Protein AF-A0A6A8Q8J3-F1 (afdb_monomer)

Mean predicted aligned error: 10.15 Å

Structure (mmCIF, N/CA/C/O backbone):
data_AF-A0A6A8Q8J3-F1
#
_entry.id   AF-A0A6A8Q8J3-F1
#
loop_
_atom_site.group_PDB
_atom_site.id
_atom_site.type_symbol
_atom_site.label_atom_id
_atom_site.label_alt_id
_atom_site.label_comp_id
_atom_site.label_asym_id
_atom_site.label_entity_id
_atom_site.label_seq_id
_atom_site.pdbx_PDB_ins_code
_atom_site.Cartn_x
_atom_site.Cartn_y
_atom_site.Cartn_z
_atom_site.occupancy
_atom_site.B_iso_or_equiv
_atom_site.auth_seq_id
_atom_site.auth_comp_id
_atom_site.auth_asym_id
_atom_site.auth_atom_id
_atom_site.pdbx_PDB_model_num
ATOM 1 N N . MET A 1 1 ? 21.017 -41.466 13.820 1.00 43.94 1 MET A N 1
ATOM 2 C CA . MET A 1 1 ? 19.944 -40.448 13.760 1.00 43.94 1 MET A CA 1
ATOM 3 C C . MET A 1 1 ? 20.131 -39.521 12.551 1.00 43.94 1 MET A C 1
ATOM 5 O O . MET A 1 1 ? 20.889 -38.569 12.666 1.00 43.94 1 MET A O 1
ATOM 9 N N . PRO A 1 2 ? 19.474 -39.762 11.398 1.00 36.78 2 PRO A N 1
ATOM 10 C CA . PRO A 1 2 ? 19.548 -38.863 10.238 1.00 36.78 2 PRO A CA 1
ATOM 11 C C . PRO A 1 2 ? 18.176 -38.323 9.769 1.00 36.78 2 PRO A C 1
ATOM 13 O O . PRO A 1 2 ? 18.003 -38.027 8.589 1.00 36.78 2 PRO A O 1
ATOM 16 N N . ASN A 1 3 ? 17.183 -38.194 10.663 1.00 42.84 3 ASN A N 1
ATOM 17 C CA . ASN A 1 3 ? 15.790 -37.894 10.275 1.00 42.84 3 ASN A CA 1
ATOM 18 C C . ASN A 1 3 ? 15.251 -36.498 10.655 1.00 42.84 3 ASN A C 1
ATOM 20 O O . ASN A 1 3 ? 14.128 -36.171 10.284 1.00 42.84 3 ASN A O 1
ATOM 24 N N . GLN A 1 4 ? 16.037 -35.634 11.312 1.00 35.66 4 GLN A N 1
ATOM 25 C CA . GLN A 1 4 ? 15.612 -34.249 11.606 1.00 35.66 4 GLN A CA 1
ATOM 26 C C . GLN A 1 4 ? 15.987 -33.246 10.498 1.00 35.66 4 GLN A C 1
ATOM 28 O O . GLN A 1 4 ? 15.228 -32.319 10.222 1.00 35.66 4 GLN A O 1
ATOM 33 N N . ALA A 1 5 ? 17.082 -33.473 9.761 1.00 33.00 5 ALA A N 1
ATOM 34 C CA . ALA A 1 5 ? 17.493 -32.589 8.661 1.00 33.00 5 ALA A CA 1
ATOM 35 C C . ALA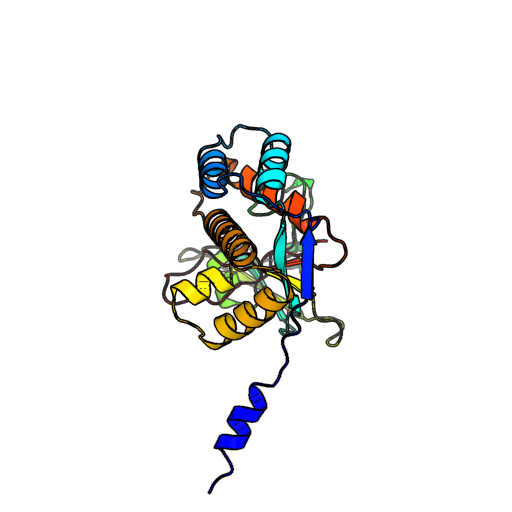 A 1 5 ? 16.548 -32.663 7.440 1.00 33.00 5 ALA A C 1
ATOM 37 O O . ALA A 1 5 ? 16.294 -31.653 6.781 1.00 33.00 5 ALA A O 1
ATOM 38 N N . LYS A 1 6 ? 15.946 -33.833 7.173 1.00 32.00 6 LYS A N 1
ATOM 39 C CA . LYS A 1 6 ? 14.951 -33.998 6.095 1.00 32.00 6 LYS A CA 1
ATOM 40 C C . LYS A 1 6 ? 13.585 -33.386 6.438 1.00 32.00 6 LYS A C 1
ATOM 42 O O . LYS A 1 6 ? 12.893 -32.930 5.531 1.00 32.00 6 LYS A O 1
ATOM 47 N N . GLN A 1 7 ? 13.222 -33.288 7.721 1.00 31.03 7 GLN A N 1
ATOM 48 C CA . GLN A 1 7 ? 11.982 -32.623 8.147 1.00 31.03 7 GLN A CA 1
ATOM 49 C C . GLN A 1 7 ? 12.070 -31.087 8.081 1.00 31.03 7 GLN A C 1
ATOM 51 O O . GLN A 1 7 ? 11.076 -30.446 7.742 1.00 31.03 7 GLN A O 1
ATOM 56 N N . CYS A 1 8 ? 13.252 -30.488 8.282 1.00 29.05 8 CYS A N 1
ATOM 57 C CA . CYS A 1 8 ? 13.447 -29.046 8.063 1.00 29.05 8 CYS A CA 1
ATOM 58 C C . CYS A 1 8 ? 13.413 -28.654 6.573 1.00 29.05 8 CYS A C 1
ATOM 60 O O . CYS A 1 8 ? 12.826 -27.632 6.220 1.00 29.05 8 CYS A O 1
ATOM 62 N N . ALA A 1 9 ? 13.956 -29.486 5.677 1.00 29.06 9 ALA A N 1
ATOM 63 C CA . ALA A 1 9 ? 13.938 -29.220 4.234 1.00 29.06 9 ALA A CA 1
ATOM 64 C C . ALA A 1 9 ? 12.548 -29.417 3.587 1.00 29.06 9 ALA A C 1
ATOM 66 O O . ALA A 1 9 ? 12.226 -28.770 2.591 1.00 29.06 9 ALA A O 1
ATOM 67 N N . ALA A 1 10 ? 11.691 -30.265 4.165 1.00 26.48 10 ALA A N 1
ATOM 68 C CA . ALA A 1 10 ? 10.332 -30.498 3.671 1.00 26.48 10 ALA A CA 1
ATOM 69 C C . ALA A 1 10 ? 9.359 -29.336 3.964 1.00 26.48 10 ALA A C 1
ATOM 71 O O . ALA A 1 10 ? 8.327 -29.218 3.305 1.00 26.48 10 ALA A O 1
ATOM 72 N N . ARG A 1 11 ? 9.692 -28.436 4.902 1.00 28.23 11 ARG A N 1
ATOM 73 C CA . ARG A 1 11 ? 8.841 -27.289 5.271 1.00 28.23 11 ARG A CA 1
ATOM 74 C C . ARG A 1 11 ? 9.034 -26.058 4.373 1.00 28.23 11 ARG A C 1
ATOM 76 O O . ARG A 1 11 ? 8.190 -25.169 4.384 1.00 28.23 11 ARG A O 1
ATOM 83 N N . LEU A 1 12 ? 10.089 -26.043 3.554 1.00 27.20 12 LEU A N 1
ATOM 84 C CA . LEU A 1 12 ? 10.397 -24.993 2.571 1.00 27.20 12 LEU A CA 1
ATOM 85 C C . LEU A 1 12 ? 9.775 -25.238 1.182 1.00 27.20 12 LEU A C 1
ATOM 87 O O . LEU A 1 12 ? 9.960 -24.430 0.278 1.00 27.20 12 LEU A O 1
ATOM 91 N N . ARG A 1 13 ? 9.001 -26.319 1.003 1.00 28.39 13 ARG A N 1
ATOM 92 C CA . ARG A 1 13 ? 8.265 -26.628 -0.240 1.00 28.39 13 ARG A CA 1
ATOM 93 C C . ARG A 1 13 ? 6.792 -26.205 -0.197 1.00 28.39 13 ARG A C 1
ATOM 95 O O . ARG A 1 13 ? 5.940 -26.874 -0.773 1.00 28.39 13 ARG A O 1
ATOM 102 N N . ARG A 1 14 ? 6.463 -25.106 0.485 1.00 32.38 14 ARG A N 1
ATOM 103 C CA . ARG A 1 14 ? 5.209 -24.393 0.205 1.00 32.38 14 ARG A CA 1
ATOM 104 C C . ARG A 1 14 ? 5.521 -23.349 -0.851 1.00 32.38 14 ARG A C 1
ATOM 106 O O . ARG A 1 14 ? 6.067 -22.291 -0.577 1.00 32.38 14 ARG A O 1
ATOM 113 N N . THR A 1 15 ? 5.300 -23.762 -2.090 1.00 35.56 15 THR A N 1
ATOM 114 C CA . THR A 1 15 ? 5.408 -22.963 -3.305 1.00 35.56 15 THR A CA 1
ATOM 115 C C . THR A 1 15 ? 4.554 -21.706 -3.180 1.00 35.56 15 THR A C 1
ATOM 117 O O . THR A 1 15 ? 3.347 -21.742 -3.417 1.00 35.56 15 THR A O 1
ATOM 120 N N . THR A 1 16 ? 5.191 -20.581 -2.855 1.00 39.22 16 THR A N 1
ATOM 121 C CA . THR A 1 16 ? 4.642 -19.254 -3.131 1.00 39.22 16 THR A CA 1
ATOM 122 C C . THR A 1 16 ? 4.545 -19.115 -4.648 1.00 39.22 16 THR A C 1
ATOM 124 O O . THR A 1 16 ? 5.531 -18.807 -5.319 1.00 39.22 16 THR A O 1
ATOM 127 N N . PHE A 1 17 ? 3.369 -19.398 -5.208 1.00 40.59 17 PHE A N 1
ATOM 128 C CA . PHE A 1 17 ? 3.086 -19.123 -6.613 1.00 40.59 17 PHE A CA 1
ATOM 129 C C . PHE A 1 17 ? 3.074 -17.606 -6.803 1.00 40.59 17 PHE A C 1
ATOM 131 O O . PHE A 1 17 ? 2.122 -16.930 -6.401 1.00 40.59 17 PHE A O 1
ATOM 138 N N . HIS A 1 18 ? 4.162 -17.080 -7.361 1.00 46.78 18 HIS A N 1
ATOM 139 C CA . HIS A 1 18 ? 4.229 -15.700 -7.805 1.00 46.78 18 HIS A CA 1
ATOM 140 C C . HIS A 1 18 ? 3.642 -15.630 -9.212 1.00 46.78 18 HIS A C 1
ATOM 142 O O . HIS A 1 18 ? 4.115 -16.320 -10.113 1.00 46.78 18 HIS A O 1
ATOM 148 N N . PHE A 1 19 ? 2.597 -14.826 -9.390 1.00 50.72 19 PHE A N 1
ATOM 149 C CA . PHE A 1 19 ? 2.079 -14.478 -10.714 1.00 50.72 19 PHE A CA 1
ATOM 150 C C . PHE A 1 19 ? 2.640 -13.104 -11.108 1.00 50.72 19 PHE A C 1
ATOM 152 O O . PHE A 1 19 ? 3.055 -12.326 -10.242 1.00 50.72 19 PHE A O 1
ATOM 159 N N . ILE A 1 20 ? 2.688 -12.791 -12.399 1.00 53.72 20 ILE A N 1
ATOM 160 C CA . ILE A 1 20 ? 3.244 -11.525 -12.892 1.00 53.72 20 ILE A CA 1
ATOM 161 C C . ILE A 1 20 ? 2.197 -10.819 -13.734 1.00 53.72 20 ILE A C 1
ATOM 163 O O . ILE A 1 20 ? 1.640 -11.406 -14.657 1.00 53.72 20 ILE A O 1
ATOM 167 N N . LEU A 1 21 ? 1.993 -9.538 -13.441 1.00 54.69 21 LEU A N 1
ATOM 168 C CA . LEU A 1 21 ? 1.241 -8.615 -14.283 1.00 54.69 21 LEU A CA 1
ATOM 169 C C . LEU A 1 21 ? 2.239 -7.781 -15.089 1.00 54.69 21 LEU A C 1
ATOM 171 O O . LEU A 1 21 ? 3.124 -7.147 -14.507 1.00 54.69 21 LEU A O 1
ATOM 175 N N . THR A 1 22 ? 2.103 -7.787 -16.418 1.00 52.59 22 THR A N 1
ATOM 176 C CA . THR A 1 22 ? 2.927 -6.961 -17.316 1.00 52.59 22 THR A CA 1
ATOM 177 C C . THR A 1 22 ? 2.089 -5.837 -17.915 1.00 52.59 22 THR A C 1
ATOM 179 O O . THR A 1 22 ? 1.006 -6.069 -18.445 1.00 52.59 22 THR A O 1
ATOM 182 N N . MET A 1 23 ? 2.585 -4.602 -17.828 1.00 55.38 23 MET A N 1
ATOM 183 C CA . MET A 1 23 ? 1.991 -3.445 -18.502 1.00 55.38 23 MET A CA 1
ATOM 184 C C . MET A 1 23 ? 2.680 -3.279 -19.866 1.00 55.38 23 MET A C 1
ATOM 186 O O . MET A 1 23 ? 3.781 -2.740 -19.920 1.00 55.38 23 MET A O 1
ATOM 190 N N . ASN A 1 24 ? 2.048 -3.773 -20.942 1.00 46.22 24 ASN A N 1
ATOM 191 C CA . ASN A 1 24 ? 2.427 -3.626 -22.362 1.00 46.22 24 ASN A CA 1
ATOM 192 C C . ASN A 1 24 ? 3.934 -3.769 -22.682 1.00 46.22 24 ASN A C 1
ATOM 194 O O . ASN A 1 24 ? 4.697 -2.804 -22.611 1.00 46.22 24 ASN A O 1
ATOM 198 N N . LYS A 1 25 ? 4.355 -4.959 -23.138 1.00 44.59 25 LYS A N 1
ATOM 199 C CA . LYS A 1 25 ? 5.703 -5.184 -23.690 1.00 44.59 25 LYS A CA 1
ATOM 200 C C . LYS A 1 25 ? 5.857 -4.442 -25.027 1.00 44.59 25 LYS A C 1
ATOM 202 O O . LYS A 1 25 ? 5.260 -4.838 -26.020 1.00 44.59 25 LYS A O 1
ATOM 207 N N . ILE A 1 26 ? 6.670 -3.387 -25.060 1.00 47.28 26 ILE A N 1
ATOM 208 C CA . ILE A 1 26 ? 7.192 -2.790 -26.300 1.00 47.28 26 ILE A CA 1
ATOM 209 C C . ILE A 1 26 ? 8.713 -2.729 -26.159 1.00 47.28 26 ILE A C 1
ATOM 211 O O . ILE A 1 26 ? 9.213 -2.146 -25.197 1.00 47.28 26 ILE A O 1
ATOM 215 N N . HIS A 1 27 ? 9.416 -3.358 -27.104 1.00 44.69 27 HIS A N 1
ATOM 216 C CA . HIS A 1 27 ? 10.876 -3.396 -27.201 1.00 44.69 27 HIS A CA 1
ATOM 217 C C . HIS A 1 27 ? 11.497 -1.991 -27.193 1.00 44.69 27 HIS A C 1
ATOM 219 O O . HIS A 1 27 ? 10.971 -1.073 -27.821 1.00 44.69 27 HIS A O 1
ATOM 225 N N . SER A 1 28 ? 12.653 -1.878 -26.529 1.00 47.97 28 SER A N 1
ATOM 226 C CA . SER A 1 28 ? 13.516 -0.693 -26.452 1.00 47.97 28 SER A CA 1
ATOM 227 C C . SER A 1 28 ? 12.868 0.537 -25.799 1.00 47.97 28 SER A C 1
ATOM 229 O O . SER A 1 28 ? 12.302 1.414 -26.452 1.00 47.97 28 SER A O 1
ATOM 231 N N . TYR A 1 29 ? 12.985 0.631 -24.472 1.00 56.44 29 TYR A N 1
ATOM 232 C CA . TYR A 1 29 ? 12.801 1.888 -23.745 1.00 56.44 29 TYR A CA 1
ATOM 233 C C . TYR A 1 29 ? 14.170 2.352 -23.237 1.00 56.44 29 TYR A C 1
ATOM 235 O O . TYR A 1 29 ? 14.609 1.966 -22.156 1.00 56.44 29 TYR A O 1
ATOM 243 N N . SER A 1 30 ? 14.875 3.118 -24.074 1.00 50.72 30 SER A N 1
ATOM 244 C CA . SER A 1 30 ? 16.228 3.627 -23.812 1.00 50.72 30 SER A CA 1
ATOM 245 C C . SER A 1 30 ? 16.259 5.076 -23.319 1.00 50.72 30 SER A C 1
ATOM 247 O O . SER A 1 30 ? 17.340 5.659 -23.246 1.00 50.72 30 SER A O 1
ATOM 249 N N . GLU A 1 31 ? 15.114 5.696 -23.006 1.00 59.97 31 GLU A N 1
ATOM 250 C CA . GLU A 1 31 ? 15.166 6.963 -22.272 1.00 59.97 31 GLU A CA 1
ATOM 251 C C . GLU A 1 31 ? 15.890 6.729 -20.944 1.00 59.97 31 GLU A C 1
ATOM 253 O O . GLU A 1 31 ? 15.775 5.658 -20.340 1.00 59.97 31 GLU A O 1
ATOM 258 N N . ASN A 1 32 ? 16.659 7.720 -20.493 1.00 82.69 32 ASN A N 1
ATOM 259 C CA . ASN A 1 32 ? 17.396 7.631 -19.244 1.00 82.69 32 ASN A CA 1
ATOM 260 C C . ASN A 1 32 ? 16.392 7.531 -18.080 1.00 82.69 32 ASN A C 1
ATOM 262 O O . ASN A 1 32 ? 15.955 8.527 -17.513 1.00 82.69 32 ASN A O 1
ATOM 266 N N . LEU A 1 33 ? 15.988 6.307 -17.728 1.00 89.44 33 LEU A N 1
ATOM 267 C CA . LEU A 1 33 ? 14.987 6.013 -16.701 1.00 89.44 33 LEU A CA 1
ATOM 268 C C . LEU A 1 33 ? 15.315 6.707 -15.373 1.00 89.44 33 LEU A C 1
ATOM 270 O O . LEU A 1 33 ? 14.413 7.113 -14.643 1.00 89.44 33 LEU A O 1
ATOM 274 N N . LYS A 1 34 ? 16.605 6.895 -15.075 1.00 90.44 34 LYS A N 1
ATOM 275 C CA . LYS A 1 34 ? 17.053 7.651 -13.902 1.00 90.44 34 LYS A CA 1
ATOM 276 C C . LYS A 1 34 ? 16.662 9.125 -13.984 1.00 90.44 34 LYS A C 1
ATOM 278 O O . LYS A 1 34 ? 16.209 9.665 -12.981 1.00 90.44 34 LYS A O 1
ATOM 283 N N . GLU A 1 35 ? 16.778 9.756 -15.151 1.00 90.88 35 GLU A N 1
ATOM 284 C CA . GLU A 1 35 ? 16.308 11.129 -15.376 1.00 90.88 35 GLU A CA 1
ATOM 285 C C . GLU A 1 35 ? 14.785 11.218 -15.258 1.00 90.88 35 GLU A C 1
ATOM 287 O O . GLU A 1 35 ? 14.284 12.148 -14.631 1.00 90.88 35 GLU A O 1
ATOM 292 N N . LEU A 1 36 ? 14.034 10.238 -15.778 1.00 92.31 36 LEU A N 1
ATOM 293 C CA . LEU A 1 36 ? 12.575 10.191 -15.608 1.00 92.31 36 LEU A CA 1
ATOM 294 C C . LEU A 1 36 ? 12.174 10.062 -14.133 1.00 92.31 36 LEU A C 1
ATOM 296 O O . LEU A 1 36 ? 11.291 10.789 -13.671 1.00 92.31 36 LEU A O 1
ATOM 300 N N . ILE A 1 37 ? 12.843 9.176 -13.387 1.00 93.94 37 ILE A N 1
ATOM 301 C CA . ILE A 1 37 ? 12.659 9.027 -11.938 1.00 93.94 37 ILE A CA 1
ATOM 302 C C . ILE A 1 37 ? 12.972 10.351 -11.240 1.00 93.94 37 ILE A C 1
ATOM 304 O O . ILE A 1 37 ? 12.131 10.859 -10.504 1.00 93.94 37 ILE A O 1
ATOM 308 N N . GLN A 1 38 ? 14.132 10.952 -11.509 1.00 93.25 38 GLN A N 1
ATOM 309 C CA . GLN A 1 38 ? 14.551 12.207 -10.885 1.00 93.25 38 GLN A CA 1
ATOM 310 C C . GLN A 1 38 ? 13.582 13.353 -11.203 1.00 93.25 38 GLN A C 1
ATOM 312 O O . GLN A 1 38 ? 13.173 14.096 -10.309 1.00 93.25 38 GLN A O 1
ATOM 317 N N . LYS A 1 39 ? 13.144 13.468 -12.460 1.00 92.75 39 LYS A N 1
ATOM 318 C CA . LYS A 1 39 ? 12.138 14.441 -12.893 1.00 92.75 39 LYS A CA 1
ATOM 319 C C . LYS A 1 39 ? 10.827 14.245 -12.138 1.00 92.75 39 LYS A C 1
ATOM 321 O O . LYS A 1 39 ? 10.252 15.220 -11.654 1.00 92.75 39 LYS A O 1
ATOM 326 N N . PHE A 1 40 ? 10.359 13.005 -11.988 1.00 93.31 40 PHE A N 1
ATOM 327 C CA . PHE A 1 40 ? 9.141 12.715 -11.234 1.00 93.31 40 PHE A CA 1
ATOM 328 C C . PHE A 1 40 ? 9.298 12.990 -9.730 1.00 93.31 40 PHE A C 1
ATOM 330 O O . PHE A 1 40 ? 8.398 13.550 -9.097 1.00 93.31 40 PHE A O 1
ATOM 337 N N . GLU A 1 41 ? 10.439 12.646 -9.134 1.00 91.25 41 GLU A N 1
ATOM 338 C CA . GLU A 1 41 ? 10.741 12.934 -7.728 1.00 91.25 41 GLU A CA 1
ATOM 339 C C . GLU A 1 41 ? 10.711 14.442 -7.447 1.00 91.25 41 GLU A C 1
ATOM 341 O O . GLU A 1 41 ? 10.075 14.862 -6.477 1.00 91.25 41 GLU A O 1
ATOM 346 N N . ASN A 1 42 ? 11.265 15.243 -8.358 1.00 91.31 42 ASN A N 1
ATOM 347 C CA . ASN A 1 42 ? 11.303 16.706 -8.274 1.00 91.31 42 ASN A CA 1
ATOM 348 C C . ASN A 1 42 ? 9.997 17.391 -8.699 1.00 91.31 42 ASN A C 1
ATOM 350 O O . ASN A 1 42 ? 9.810 18.582 -8.459 1.00 91.31 42 ASN A O 1
ATOM 354 N N . THR A 1 43 ? 9.075 16.658 -9.323 1.00 90.50 43 THR A N 1
ATOM 355 C CA . THR A 1 43 ? 7.779 17.200 -9.735 1.00 90.50 43 THR A CA 1
ATOM 356 C C . THR A 1 43 ? 6.977 17.640 -8.510 1.00 90.50 43 THR A C 1
ATOM 358 O O . THR A 1 43 ? 6.830 16.867 -7.554 1.00 90.50 43 THR A O 1
ATOM 361 N N . SER A 1 44 ? 6.434 18.862 -8.544 1.00 86.62 44 SER A N 1
ATOM 362 C CA . SER A 1 44 ? 5.608 19.385 -7.454 1.00 86.62 44 SER A CA 1
ATOM 363 C C . SER A 1 44 ? 4.391 18.493 -7.207 1.00 86.62 44 SER A C 1
ATOM 365 O O . SER A 1 44 ? 3.730 18.025 -8.136 1.00 86.62 44 SER A O 1
ATOM 367 N N . VAL A 1 45 ? 4.074 18.281 -5.930 1.00 82.88 45 VAL A N 1
ATOM 368 C CA . VAL A 1 45 ? 2.843 17.599 -5.514 1.00 82.88 45 VAL A CA 1
ATOM 369 C C . VAL A 1 45 ? 1.598 18.449 -5.771 1.00 82.88 45 VAL A C 1
ATOM 371 O O . VAL A 1 45 ? 0.492 17.930 -5.672 1.00 82.88 45 VAL A O 1
ATOM 374 N N . ASP A 1 46 ? 1.755 19.731 -6.107 1.00 84.44 46 ASP A N 1
ATOM 375 C CA . ASP A 1 46 ? 0.650 20.630 -6.455 1.00 84.44 46 ASP A CA 1
ATOM 376 C C . ASP A 1 46 ? 0.083 20.388 -7.848 1.00 84.44 46 ASP A C 1
ATOM 378 O O . ASP A 1 46 ? -1.032 20.820 -8.139 1.00 84.44 46 ASP A O 1
ATOM 382 N N . LEU A 1 47 ? 0.788 19.613 -8.676 1.00 82.44 47 LEU A N 1
ATOM 383 C CA . LEU A 1 47 ? 0.193 19.082 -9.891 1.00 82.44 47 LEU A CA 1
ATOM 384 C C . LEU A 1 47 ? -1.002 18.183 -9.548 1.00 82.44 47 LEU A C 1
ATOM 386 O O . LEU A 1 47 ? -0.961 17.377 -8.612 1.00 82.44 47 LEU A O 1
ATOM 390 N N . GLY A 1 48 ? -2.069 18.302 -10.338 1.00 85.94 48 GLY A N 1
ATOM 391 C CA . GLY A 1 48 ? -3.230 17.425 -10.230 1.00 85.94 48 GLY A CA 1
ATOM 392 C C . GLY A 1 48 ? -2.845 15.950 -10.385 1.00 85.94 48 GLY A C 1
ATOM 393 O O . GLY A 1 48 ? -1.920 15.604 -11.125 1.00 85.94 48 GLY A O 1
ATOM 394 N N . THR A 1 49 ? -3.573 15.061 -9.702 1.00 88.75 49 THR A N 1
ATOM 395 C CA . THR A 1 49 ? -3.320 13.608 -9.722 1.00 88.75 49 THR A CA 1
ATOM 396 C C . THR A 1 49 ? -3.282 13.037 -11.142 1.00 88.75 49 THR A C 1
ATOM 398 O O . THR A 1 49 ? -2.493 12.136 -11.409 1.00 88.75 49 THR A O 1
ATOM 401 N N . ASP A 1 50 ? -4.077 13.572 -12.069 1.00 90.06 50 ASP A N 1
ATOM 402 C CA . ASP A 1 50 ? -4.118 13.092 -13.454 1.00 90.06 50 ASP A CA 1
ATOM 403 C C . ASP A 1 50 ? -2.822 13.387 -14.226 1.00 90.06 50 ASP A C 1
ATOM 405 O O . ASP A 1 50 ? -2.291 12.490 -14.880 1.00 90.06 50 ASP A O 1
ATOM 409 N N . VAL A 1 51 ? -2.219 14.563 -14.025 1.00 91.62 51 VAL A N 1
ATOM 410 C CA . VAL A 1 51 ? -0.904 14.907 -14.599 1.00 91.62 51 VAL A CA 1
ATOM 411 C C . VAL A 1 51 ? 0.195 14.003 -14.029 1.00 91.62 51 VAL A C 1
ATOM 413 O O . VAL A 1 51 ? 1.061 13.507 -14.752 1.00 91.62 51 VAL A O 1
ATOM 416 N N . LEU A 1 52 ? 0.147 13.723 -12.721 1.00 93.50 52 LEU A N 1
ATOM 417 C CA . LEU A 1 52 ? 1.081 12.788 -12.087 1.00 93.50 52 LEU A CA 1
ATOM 418 C C . LEU A 1 52 ? 0.939 11.369 -12.658 1.00 93.50 52 LEU A C 1
ATOM 420 O O . LEU A 1 52 ? 1.950 10.692 -12.848 1.00 93.50 52 LEU A O 1
ATOM 424 N N . LYS A 1 53 ? -0.288 10.926 -12.968 1.00 93.38 53 LYS A N 1
ATOM 425 C CA . LYS A 1 53 ? -0.528 9.619 -13.594 1.00 93.38 53 LYS A CA 1
ATOM 426 C C . LYS A 1 53 ? 0.072 9.527 -14.988 1.00 93.38 53 LYS A C 1
ATOM 428 O O . LYS A 1 53 ? 0.656 8.502 -15.317 1.00 93.38 53 LYS A O 1
ATOM 433 N N . GLU A 1 54 ? -0.052 10.564 -15.809 1.00 91.75 54 GLU A N 1
ATOM 434 C CA . GLU A 1 54 ? 0.545 10.572 -17.150 1.00 91.75 54 GLU A CA 1
ATOM 435 C C . GLU A 1 54 ? 2.067 10.418 -17.095 1.00 91.75 54 GLU A C 1
ATOM 437 O O . GLU A 1 54 ? 2.632 9.588 -17.810 1.00 91.75 54 GLU A O 1
ATOM 442 N N . ASN A 1 55 ? 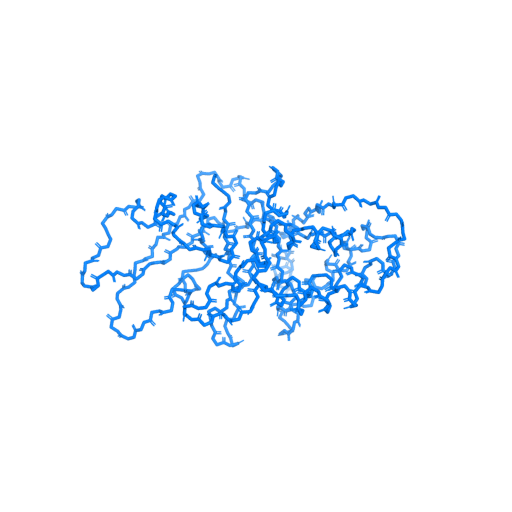2.724 11.143 -16.187 1.00 91.62 55 ASN A N 1
ATOM 443 C CA . ASN A 1 55 ? 4.165 11.011 -15.973 1.00 91.62 55 ASN A CA 1
ATOM 444 C C . ASN A 1 55 ? 4.541 9.619 -15.443 1.00 91.62 55 ASN A C 1
ATOM 446 O O . ASN A 1 55 ? 5.499 9.015 -15.927 1.00 91.62 55 ASN A O 1
ATOM 450 N N . LEU A 1 56 ? 3.766 9.074 -14.498 1.00 93.19 56 LEU A N 1
ATOM 451 C CA . LEU A 1 56 ? 3.989 7.722 -13.984 1.00 93.19 56 LEU A CA 1
ATOM 452 C C . LEU A 1 56 ? 3.793 6.650 -15.052 1.00 93.19 56 LEU A C 1
ATOM 454 O O . LEU A 1 56 ? 4.575 5.713 -15.085 1.00 93.19 56 LEU A O 1
ATOM 458 N N . ARG A 1 57 ? 2.812 6.766 -15.952 1.00 92.25 57 ARG A N 1
ATOM 459 C CA . ARG A 1 57 ? 2.619 5.780 -17.031 1.00 92.25 57 ARG A CA 1
ATOM 460 C C . ARG A 1 57 ? 3.835 5.681 -17.949 1.00 92.25 57 ARG A C 1
ATOM 462 O O . ARG A 1 57 ? 4.172 4.582 -18.372 1.00 92.25 57 ARG A O 1
ATOM 469 N N . LYS A 1 58 ? 4.507 6.805 -18.218 1.00 90.69 58 LYS A N 1
ATOM 470 C CA . LYS A 1 58 ? 5.764 6.824 -18.984 1.00 90.69 58 LYS A CA 1
ATOM 471 C C . LYS A 1 58 ? 6.892 6.124 -18.221 1.00 90.69 58 LYS A C 1
ATOM 473 O O . LYS A 1 58 ? 7.607 5.320 -18.804 1.00 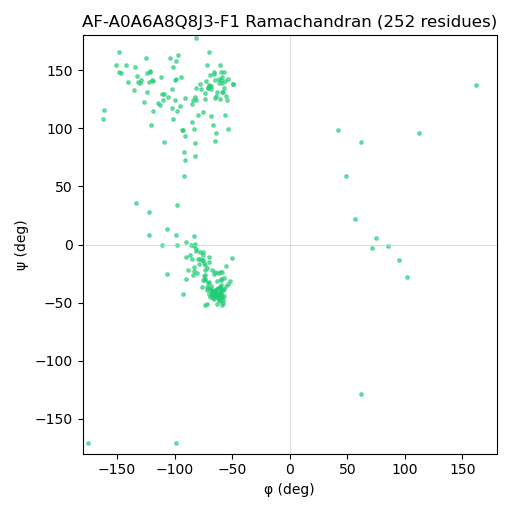90.69 58 LYS A O 1
ATOM 478 N N . LEU A 1 59 ? 7.014 6.391 -16.919 1.00 91.56 59 LEU A N 1
ATOM 479 C CA . LEU A 1 59 ? 8.022 5.777 -16.044 1.00 91.56 59 LEU A CA 1
ATOM 480 C C . LEU A 1 59 ? 7.797 4.268 -15.861 1.00 91.56 59 LEU A C 1
ATOM 482 O O . LEU A 1 59 ? 8.749 3.500 -15.856 1.00 91.56 59 LEU A O 1
ATOM 486 N N . LEU A 1 60 ? 6.540 3.846 -15.719 1.00 91.25 60 LEU A N 1
ATOM 487 C CA . LEU A 1 60 ? 6.136 2.457 -15.484 1.00 91.25 60 LEU A CA 1
ATOM 488 C C . LEU A 1 60 ? 6.035 1.632 -16.777 1.00 91.25 60 LEU A C 1
ATOM 490 O O . LEU A 1 60 ? 5.560 0.497 -16.742 1.00 91.25 60 LEU A O 1
ATOM 494 N N . LYS A 1 61 ? 6.447 2.169 -17.930 1.00 87.69 61 LYS A N 1
ATOM 495 C CA . LYS A 1 61 ? 6.425 1.413 -19.183 1.00 87.69 61 LYS A CA 1
ATOM 496 C C . LYS A 1 61 ? 7.393 0.230 -19.095 1.00 87.69 61 LYS A C 1
ATOM 498 O O . LYS A 1 61 ? 8.555 0.401 -18.745 1.00 87.69 61 LYS A O 1
ATOM 503 N N . GLY A 1 62 ? 6.898 -0.973 -19.394 1.00 82.31 62 GLY A N 1
ATOM 504 C CA . GLY A 1 62 ? 7.668 -2.212 -19.244 1.00 82.31 62 GLY A CA 1
ATOM 505 C C . GLY A 1 62 ? 7.835 -2.682 -17.794 1.00 82.31 62 GLY A C 1
ATOM 506 O O . GLY A 1 62 ? 8.526 -3.671 -17.558 1.00 82.31 62 GLY A O 1
ATOM 507 N N . TYR A 1 63 ? 7.195 -2.019 -16.823 1.00 87.75 63 TYR A N 1
ATOM 508 C CA . TYR A 1 63 ? 7.197 -2.467 -15.435 1.00 87.75 63 TYR A CA 1
ATOM 509 C C . TYR A 1 63 ? 6.463 -3.809 -15.301 1.00 87.75 63 TYR A C 1
ATOM 511 O O . TYR A 1 63 ? 5.296 -3.942 -15.685 1.00 87.75 63 TYR A O 1
ATOM 519 N N . ALA A 1 64 ? 7.149 -4.788 -14.715 1.00 85.56 64 ALA A N 1
ATOM 520 C CA . ALA A 1 64 ? 6.582 -6.052 -14.279 1.00 85.56 64 ALA A CA 1
ATOM 521 C C . ALA A 1 64 ? 6.553 -6.092 -12.750 1.00 85.56 64 ALA A C 1
ATOM 523 O O . ALA A 1 64 ? 7.580 -5.946 -12.072 1.00 85.56 64 ALA A O 1
ATOM 524 N N . CYS A 1 65 ? 5.358 -6.315 -12.211 1.00 83.62 65 CYS A N 1
ATOM 525 C CA . CYS A 1 65 ? 5.151 -6.406 -10.777 1.00 83.62 65 CYS A CA 1
ATOM 526 C C . CYS A 1 65 ? 5.101 -7.865 -10.319 1.00 83.62 65 CYS A C 1
ATOM 528 O O . CYS A 1 65 ? 4.521 -8.718 -10.997 1.00 83.62 65 CYS A O 1
ATOM 530 N N . LEU A 1 66 ? 5.667 -8.136 -9.141 1.00 83.00 66 LEU A N 1
ATOM 531 C CA . LEU A 1 66 ? 5.455 -9.405 -8.464 1.00 83.00 66 LEU A CA 1
ATOM 532 C C . LEU A 1 66 ? 4.095 -9.398 -7.790 1.00 83.00 66 LEU A C 1
ATOM 534 O O . LEU A 1 66 ? 3.686 -8.434 -7.146 1.00 83.00 66 LEU A O 1
ATOM 538 N N . THR A 1 67 ? 3.408 -10.519 -7.894 1.00 86.06 67 THR A N 1
ATOM 539 C CA . THR A 1 67 ? 2.194 -10.763 -7.131 1.00 86.06 67 THR A CA 1
ATOM 540 C C . THR A 1 67 ? 2.349 -12.061 -6.359 1.00 86.06 67 THR A C 1
ATOM 542 O O . THR A 1 67 ? 3.188 -12.897 -6.695 1.00 86.06 67 THR A O 1
ATOM 545 N N . ARG A 1 68 ? 1.546 -12.248 -5.318 1.00 85.25 68 ARG A N 1
ATOM 546 C CA . ARG A 1 68 ? 1.585 -13.454 -4.491 1.00 85.25 68 ARG A CA 1
ATOM 547 C C . ARG A 1 68 ? 0.231 -13.754 -3.886 1.00 85.25 68 ARG A C 1
ATOM 549 O O . ARG A 1 68 ? -0.568 -12.854 -3.636 1.00 85.25 68 ARG A O 1
ATOM 556 N N . LYS A 1 69 ? 0.007 -15.026 -3.574 1.00 88.94 69 LYS A N 1
ATOM 557 C CA . LYS A 1 69 ? -1.099 -15.428 -2.707 1.00 88.94 69 LYS A CA 1
ATOM 558 C C . LYS A 1 69 ? -0.703 -15.246 -1.244 1.00 88.94 69 LYS A C 1
ATOM 560 O O . LYS A 1 69 ? 0.399 -15.614 -0.834 1.00 88.94 69 LYS A O 1
ATOM 565 N N . MET A 1 70 ? -1.599 -14.664 -0.459 1.00 85.81 70 MET A N 1
ATOM 566 C CA . MET A 1 70 ? -1.411 -14.481 0.975 1.00 85.81 70 MET A CA 1
ATOM 567 C C . MET A 1 70 ? -1.711 -15.787 1.702 1.00 85.81 70 MET A C 1
ATOM 569 O O . MET A 1 70 ? -2.858 -16.213 1.768 1.00 85.81 70 MET A O 1
ATOM 573 N N . GLU A 1 71 ? -0.688 -16.418 2.275 1.00 83.62 71 GLU A N 1
ATOM 574 C CA . GLU A 1 71 ? -0.846 -17.697 2.985 1.00 83.62 71 GLU A CA 1
ATOM 575 C C . GLU A 1 71 ? -1.474 -17.554 4.382 1.00 83.62 71 GLU A C 1
ATOM 577 O O . GLU A 1 71 ? -1.888 -18.544 4.987 1.00 83.62 71 GLU A O 1
ATOM 582 N N . SER A 1 72 ? -1.560 -16.331 4.912 1.00 84.62 72 SER A N 1
ATOM 583 C CA . SER A 1 72 ? -2.211 -16.087 6.197 1.00 84.62 72 SER A CA 1
ATOM 584 C C . SER A 1 72 ? -3.727 -16.193 6.062 1.00 84.62 72 SER A C 1
ATOM 586 O O . SER A 1 72 ? -4.351 -15.463 5.295 1.00 84.62 72 SER A O 1
ATOM 588 N N . SER A 1 73 ? -4.344 -17.040 6.886 1.00 87.56 73 SER A N 1
ATOM 589 C CA . SER A 1 73 ? -5.805 -17.088 7.018 1.00 87.56 73 SER A CA 1
ATOM 590 C C . SER A 1 73 ? -6.379 -15.920 7.823 1.00 87.56 73 SER A C 1
ATOM 592 O O . SER A 1 73 ? -7.602 -15.822 7.939 1.00 87.56 73 SER A O 1
ATOM 594 N N . TYR A 1 74 ? -5.519 -15.079 8.408 1.00 91.88 74 TYR A N 1
ATOM 595 C CA . TYR A 1 74 ? -5.911 -13.957 9.250 1.00 91.88 74 TYR A CA 1
ATOM 596 C C . TYR A 1 74 ? -5.354 -12.625 8.750 1.00 91.88 74 TYR A C 1
ATOM 598 O O . T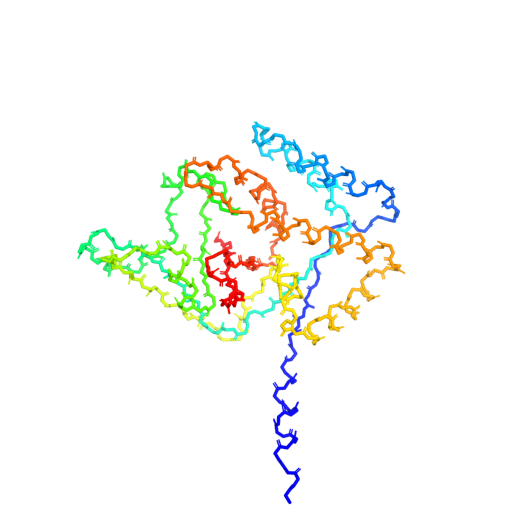YR A 1 74 ? -4.236 -12.554 8.240 1.00 91.88 74 TYR A O 1
ATOM 606 N N . ALA A 1 75 ? -6.129 -11.567 8.972 1.00 93.62 75 ALA A N 1
ATOM 607 C CA . ALA A 1 75 ? -5.706 -10.184 8.799 1.00 93.62 75 ALA A CA 1
ATOM 608 C C . ALA A 1 75 ? -6.156 -9.352 10.004 1.00 93.62 75 ALA A C 1
ATOM 610 O O . ALA A 1 75 ? -7.145 -9.678 10.664 1.00 93.62 75 ALA A O 1
ATOM 611 N N . PHE A 1 76 ? -5.428 -8.282 10.296 1.00 95.00 76 PHE A N 1
ATOM 612 C CA . PHE A 1 76 ? -5.612 -7.483 11.500 1.00 95.00 76 PHE A CA 1
ATOM 613 C C . PHE A 1 76 ? -5.726 -6.008 11.164 1.00 95.00 76 PHE A C 1
ATOM 615 O O . PHE A 1 76 ? -4.998 -5.499 10.321 1.00 95.00 76 PHE A O 1
ATOM 622 N N . ARG A 1 77 ? -6.589 -5.283 11.864 1.00 95.50 77 ARG A N 1
ATOM 623 C CA . ARG A 1 77 ? -6.643 -3.823 11.782 1.00 95.50 77 ARG A CA 1
ATOM 624 C C . ARG A 1 77 ? -6.766 -3.241 13.169 1.00 95.50 77 ARG A C 1
ATOM 626 O O . ARG A 1 77 ? -7.616 -3.680 13.931 1.00 95.50 77 ARG A O 1
ATOM 633 N N . ALA A 1 78 ? -5.963 -2.234 13.474 1.00 94.69 78 ALA A N 1
ATOM 634 C CA . ALA A 1 78 ? -6.080 -1.504 14.723 1.00 94.69 78 ALA A CA 1
ATOM 635 C C . ALA A 1 78 ? -6.798 -0.167 14.514 1.00 94.69 78 ALA A C 1
ATOM 637 O O . ALA A 1 78 ? -6.743 0.432 13.434 1.00 94.69 78 ALA A O 1
ATOM 638 N N . ARG A 1 79 ? -7.452 0.320 15.568 1.00 94.81 79 ARG A N 1
ATOM 639 C CA . ARG A 1 79 ? -7.916 1.705 15.695 1.00 94.81 79 ARG A CA 1
ATOM 640 C C . ARG A 1 79 ? -7.708 2.183 17.130 1.00 94.81 79 ARG A C 1
ATOM 642 O O . ARG A 1 79 ? -7.973 1.441 18.073 1.00 94.81 79 ARG A O 1
ATOM 649 N N . ILE A 1 80 ? -7.280 3.435 17.281 1.00 94.75 80 ILE A N 1
ATOM 650 C CA . ILE A 1 80 ? -7.248 4.115 18.582 1.00 94.75 80 ILE A CA 1
ATOM 651 C C . ILE A 1 80 ? -8.686 4.480 18.973 1.00 94.75 80 ILE A C 1
ATOM 653 O O . ILE A 1 80 ? -9.433 5.035 18.160 1.00 94.75 80 ILE A O 1
ATOM 657 N N . ASN A 1 81 ? -9.075 4.137 20.200 1.00 94.06 81 ASN A N 1
ATOM 658 C CA . ASN A 1 81 ? -10.369 4.480 20.782 1.00 94.06 81 ASN A CA 1
ATOM 659 C C . ASN A 1 81 ? -10.443 5.979 21.113 1.00 94.06 81 ASN A C 1
ATOM 661 O O . ASN A 1 81 ? -9.432 6.642 21.334 1.00 94.06 81 ASN A O 1
ATOM 665 N N . SER A 1 82 ? -11.650 6.543 21.155 1.00 89.50 82 SER A N 1
ATOM 666 C CA . SER A 1 82 ? -11.838 7.943 21.559 1.00 89.50 82 SER A CA 1
ATOM 667 C C . SER A 1 82 ? -11.865 8.053 23.085 1.00 89.50 82 SER A C 1
ATOM 669 O O . SER A 1 82 ? -12.928 7.975 23.705 1.00 89.50 82 SER A O 1
ATOM 671 N N . GLY A 1 83 ? -10.682 8.199 23.689 1.00 85.25 83 GLY A N 1
ATOM 672 C CA . GLY A 1 83 ? -10.510 8.148 25.143 1.00 85.25 83 GLY A CA 1
ATOM 673 C C . GLY A 1 83 ? -10.931 6.782 25.689 1.00 85.25 83 GLY A C 1
ATOM 674 O O . GLY A 1 83 ? -10.543 5.750 25.144 1.00 85.25 83 GLY A O 1
ATOM 675 N N . ASN A 1 84 ? -11.794 6.775 26.707 1.00 80.31 84 ASN A N 1
ATOM 676 C CA . ASN A 1 84 ? -12.288 5.543 27.339 1.00 80.31 84 ASN A CA 1
ATOM 677 C C . ASN A 1 84 ? -13.462 4.880 26.588 1.00 80.31 84 ASN A C 1
ATOM 679 O O . ASN A 1 84 ? -13.992 3.866 27.041 1.00 80.31 84 ASN A O 1
ATOM 683 N N . LYS A 1 85 ? -13.919 5.444 25.459 1.00 89.81 85 LYS A N 1
ATOM 684 C CA . LYS A 1 85 ? -15.030 4.872 24.683 1.00 89.81 85 LYS A CA 1
ATOM 685 C C . LYS A 1 85 ? -14.515 3.806 23.723 1.00 89.81 85 LYS A C 1
ATOM 687 O O . LYS A 1 85 ? -13.942 4.134 22.685 1.00 89.81 85 LYS A O 1
ATOM 692 N N . LEU A 1 86 ? -14.762 2.544 24.067 1.00 91.44 86 LEU A N 1
ATOM 693 C CA . LEU A 1 86 ? -14.419 1.397 23.229 1.00 91.44 86 LEU A CA 1
ATOM 694 C C . LEU A 1 86 ? -15.347 1.284 22.012 1.00 91.44 86 LEU A C 1
ATOM 696 O O . LEU A 1 86 ? -16.558 1.488 22.133 1.00 91.44 86 LEU A O 1
ATOM 700 N N . PHE A 1 87 ? -14.789 0.916 20.856 1.00 93.38 87 PHE A N 1
ATOM 701 C CA . PHE A 1 87 ? -15.580 0.461 19.707 1.00 93.38 87 PHE A CA 1
ATOM 702 C C . PHE A 1 87 ? -16.422 -0.760 20.093 1.00 93.38 87 PHE A C 1
ATOM 704 O O . PHE A 1 87 ? -15.895 -1.707 20.679 1.00 93.38 87 PHE A O 1
ATOM 711 N N . LYS A 1 88 ? -17.719 -0.739 19.766 1.00 90.38 88 LYS A N 1
ATOM 712 C CA . LYS A 1 88 ? -18.667 -1.794 20.160 1.00 90.38 88 LYS A CA 1
ATOM 713 C C . LYS A 1 88 ? -19.062 -2.696 18.999 1.00 90.38 88 LYS A C 1
ATOM 715 O O . LYS A 1 88 ? -19.416 -3.847 19.229 1.00 90.38 88 LYS A O 1
ATOM 720 N N . GLU A 1 89 ? -18.985 -2.199 17.766 1.00 93.25 89 GLU A N 1
ATOM 721 C CA . GLU A 1 89 ? -19.421 -2.939 16.589 1.00 93.25 89 GLU A CA 1
ATOM 722 C C . GLU A 1 89 ? -18.288 -3.132 15.578 1.00 93.25 89 GLU A C 1
ATOM 724 O O . GLU A 1 89 ? -17.414 -2.283 15.398 1.00 93.25 89 GLU A O 1
ATOM 729 N N . VAL A 1 90 ? -18.323 -4.249 14.843 1.00 92.19 90 VAL A N 1
ATOM 730 C CA . VAL A 1 90 ? -17.326 -4.555 13.800 1.00 92.19 90 VAL A CA 1
ATOM 731 C C . VAL A 1 90 ? -17.309 -3.488 12.704 1.00 92.19 90 VAL A C 1
ATOM 733 O O . VAL A 1 90 ? -16.238 -3.151 12.197 1.00 92.19 90 VAL A O 1
ATOM 736 N N . LYS A 1 91 ? -18.474 -2.914 12.36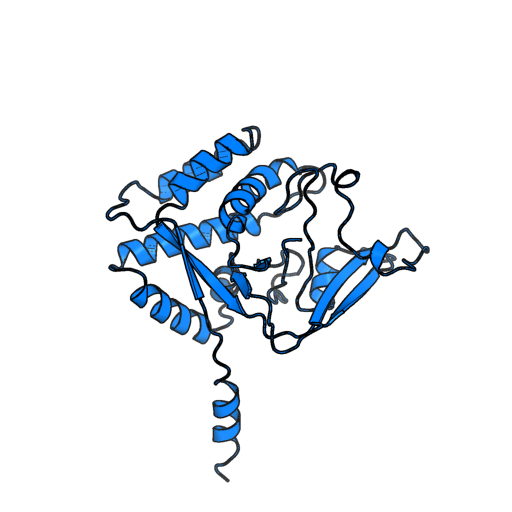6 1.00 92.25 91 LYS A N 1
ATOM 737 C CA . LYS A 1 91 ? -18.582 -1.837 11.370 1.00 92.25 91 LYS A CA 1
ATOM 738 C C . LYS A 1 91 ? -17.763 -0.606 11.768 1.00 92.25 91 LYS A C 1
ATOM 740 O O . LYS A 1 91 ? -17.208 0.061 10.899 1.00 92.25 91 LYS A O 1
ATOM 745 N N . ASP A 1 92 ? -17.593 -0.367 13.070 1.00 90.94 92 ASP A N 1
ATOM 746 C CA . ASP A 1 92 ? -16.780 0.735 13.577 1.00 90.94 92 ASP A CA 1
ATOM 747 C C . ASP A 1 92 ? -15.285 0.487 13.360 1.00 90.94 92 ASP A C 1
ATOM 749 O O . ASP A 1 92 ? -14.490 1.419 13.355 1.00 90.94 92 ASP A O 1
ATOM 753 N N . LEU A 1 93 ? -14.862 -0.757 13.157 1.00 93.38 93 LEU A N 1
ATOM 754 C CA . LEU A 1 93 ? -13.474 -1.108 12.854 1.00 93.38 93 LEU A CA 1
ATOM 755 C C . LEU A 1 93 ? -13.243 -1.294 11.344 1.00 93.38 93 LEU A C 1
ATOM 757 O O . LEU A 1 93 ? -12.116 -1.548 10.916 1.00 93.38 93 LEU A O 1
ATOM 761 N N . TRP A 1 94 ? -14.289 -1.135 10.529 1.00 93.88 94 TRP A N 1
ATOM 762 C CA . TRP A 1 94 ? -14.252 -1.302 9.079 1.00 93.88 94 TRP A CA 1
ATOM 763 C C . TRP A 1 94 ? -13.718 -0.056 8.349 1.00 93.88 94 TRP A C 1
ATOM 765 O O . TRP A 1 94 ? -13.282 0.921 8.971 1.00 93.88 94 TRP A O 1
ATOM 775 N N . TYR A 1 95 ? -13.591 -0.092 7.014 1.00 91.12 95 TYR A N 1
ATOM 776 C CA . TYR A 1 95 ? -13.190 1.115 6.267 1.00 91.12 95 TYR A CA 1
ATOM 777 C C . TYR A 1 95 ? -14.273 2.193 6.405 1.00 91.12 95 TYR A C 1
ATOM 779 O O . TYR A 1 95 ? -15.457 1.863 6.448 1.00 91.12 95 TYR A O 1
ATOM 787 N N . PRO A 1 96 ? -13.886 3.473 6.526 1.00 89.56 96 PRO A N 1
ATOM 788 C CA . PRO A 1 96 ? -14.863 4.542 6.655 1.00 89.56 96 PRO A CA 1
ATOM 789 C C . PRO A 1 96 ? -15.690 4.688 5.363 1.00 89.56 96 PRO A C 1
ATOM 791 O O . PRO A 1 96 ? -15.155 4.454 4.276 1.00 89.56 96 PRO A O 1
ATOM 794 N N . PRO A 1 97 ? -16.965 5.108 5.455 1.00 91.81 97 PRO A N 1
ATOM 795 C CA . PRO A 1 97 ? -17.755 5.500 4.290 1.00 91.81 97 PRO A CA 1
ATOM 796 C C . PRO A 1 97 ? -17.109 6.690 3.561 1.00 91.81 97 PRO A C 1
ATOM 798 O O . PRO A 1 97 ? -16.366 7.473 4.167 1.00 91.81 97 PRO A O 1
ATOM 801 N N . LYS A 1 98 ? -17.377 6.820 2.253 1.00 95.06 98 LYS A N 1
ATOM 802 C CA . LYS A 1 98 ? -16.686 7.762 1.351 1.00 95.06 98 LYS A CA 1
ATOM 803 C C . LYS A 1 98 ? -16.740 9.214 1.839 1.00 95.06 98 LYS A C 1
ATOM 805 O O . LYS A 1 98 ? -15.751 9.931 1.740 1.00 95.06 98 LYS A O 1
ATOM 810 N N . GLU A 1 99 ? -17.844 9.619 2.456 1.00 94.81 99 GLU A N 1
ATOM 811 C CA . GLU A 1 99 ? -18.109 10.978 2.941 1.00 94.81 99 GLU A CA 1
ATOM 812 C C . GLU A 1 99 ? -17.192 11.384 4.109 1.00 94.81 99 GLU A C 1
ATOM 814 O O . GLU A 1 99 ? -16.971 12.570 4.371 1.00 94.81 99 GLU A O 1
ATOM 819 N N . LEU A 1 100 ? -16.629 10.405 4.825 1.00 91.44 100 LEU A N 1
ATOM 820 C CA . LEU A 1 100 ? -15.691 10.644 5.926 1.00 91.44 100 LEU A CA 1
ATOM 821 C C . LEU A 1 100 ? -14.230 10.697 5.457 1.00 91.44 100 LEU A C 1
ATOM 823 O O . LEU A 1 100 ? -13.347 11.113 6.213 1.00 91.44 100 LEU A O 1
ATOM 827 N N . ILE A 1 101 ? -13.954 10.324 4.207 1.00 91.69 101 ILE A N 1
ATOM 828 C CA . ILE A 1 101 ? -12.611 10.312 3.623 1.00 91.69 101 ILE A CA 1
ATOM 829 C C . ILE A 1 101 ? -12.359 11.666 2.972 1.00 91.69 101 ILE A C 1
ATOM 831 O O . ILE A 1 101 ? -12.348 11.776 1.757 1.00 91.69 101 ILE A O 1
ATOM 835 N N . ARG A 1 102 ? -12.146 12.697 3.795 1.00 90.44 102 ARG A N 1
ATOM 836 C CA . ARG A 1 102 ? -11.952 14.099 3.357 1.00 90.44 102 ARG A CA 1
ATOM 837 C C . ARG A 1 102 ? -10.525 14.446 2.926 1.00 90.44 102 ARG A C 1
ATOM 839 O O . ARG A 1 102 ? -10.202 15.601 2.683 1.00 90.44 102 ARG A O 1
ATOM 846 N N . LYS A 1 103 ? -9.604 13.484 3.000 1.00 88.88 103 LYS A N 1
ATOM 847 C CA . LYS A 1 103 ? -8.183 13.680 2.684 1.00 88.88 103 LYS A CA 1
ATOM 848 C C . LYS A 1 103 ? -7.623 12.396 2.079 1.00 88.88 103 LYS A C 1
ATOM 850 O O . LYS A 1 103 ? -8.025 11.322 2.533 1.00 88.88 103 LYS A O 1
ATOM 855 N N . PRO A 1 104 ? -6.655 12.488 1.151 1.00 90.19 104 PRO A N 1
ATOM 856 C CA . PRO A 1 104 ? -6.002 11.306 0.612 1.00 90.19 104 PRO A CA 1
ATOM 857 C C . PRO A 1 104 ? -5.271 10.531 1.715 1.00 90.19 104 PRO A C 1
ATOM 859 O O . PRO A 1 104 ? -4.702 11.116 2.652 1.00 90.19 104 PRO A O 1
ATOM 862 N N . GLY A 1 105 ? -5.318 9.207 1.600 1.00 89.81 105 GLY A N 1
ATOM 863 C CA . GLY A 1 105 ? -4.453 8.282 2.324 1.00 89.81 105 GLY A CA 1
ATOM 864 C C . GLY A 1 105 ? -3.297 7.824 1.441 1.00 89.81 105 GLY A C 1
ATOM 865 O O . GLY A 1 105 ? -3.097 8.352 0.351 1.00 89.81 105 GLY A O 1
ATOM 866 N N . ARG A 1 106 ? -2.527 6.830 1.898 1.00 90.06 106 ARG A N 1
ATOM 867 C CA . ARG A 1 106 ? -1.325 6.395 1.172 1.00 90.06 106 ARG A CA 1
ATOM 868 C C . ARG A 1 106 ? -1.650 5.887 -0.230 1.00 90.06 106 ARG A C 1
ATOM 870 O O . ARG A 1 106 ? -0.949 6.252 -1.160 1.00 90.06 106 ARG A O 1
ATOM 877 N N . LEU A 1 107 ? -2.712 5.102 -0.387 1.00 92.44 107 LEU A N 1
ATOM 878 C CA . LEU A 1 107 ? -3.101 4.519 -1.676 1.00 92.44 107 LEU A CA 1
ATOM 879 C C . LEU A 1 107 ? -4.518 4.899 -2.123 1.00 92.44 107 LEU A C 1
ATOM 881 O O . LEU A 1 107 ? -5.010 4.340 -3.097 1.00 92.44 107 LEU A O 1
ATOM 885 N N . ASN A 1 108 ? -5.194 5.821 -1.437 1.00 92.50 108 ASN A N 1
ATOM 886 C CA . ASN A 1 108 ? -6.570 6.188 -1.767 1.00 92.50 108 ASN A CA 1
ATOM 887 C C . ASN A 1 108 ? -6.757 7.697 -1.880 1.00 92.50 108 ASN A C 1
ATOM 889 O O . ASN A 1 108 ? -6.246 8.462 -1.053 1.00 92.50 108 ASN A O 1
ATOM 893 N N . ARG A 1 109 ? -7.526 8.111 -2.889 1.00 92.44 109 ARG A N 1
ATOM 894 C CA . ARG A 1 109 ? -7.981 9.494 -3.047 1.00 92.44 109 ARG A CA 1
ATOM 895 C C . ARG A 1 109 ? -9.014 9.848 -1.966 1.00 92.44 109 ARG A C 1
ATOM 897 O O . ARG A 1 109 ? -9.564 8.986 -1.278 1.00 92.44 109 ARG A O 1
ATOM 904 N N . GLU A 1 110 ? -9.279 11.142 -1.822 1.00 92.06 110 GLU A N 1
ATOM 905 C CA . GLU A 1 110 ? -10.492 11.633 -1.166 1.00 92.06 110 GLU A CA 1
ATOM 906 C C . GLU A 1 110 ? -11.741 10.935 -1.729 1.00 92.06 110 GLU A C 1
ATOM 908 O O . GLU A 1 110 ? -11.827 10.684 -2.930 1.00 92.06 110 GLU A O 1
ATOM 913 N N . GLY A 1 111 ? -12.677 10.564 -0.855 1.00 93.12 111 GLY A N 1
ATOM 914 C CA . GLY A 1 111 ? -13.889 9.840 -1.237 1.00 93.12 111 GLY A CA 1
ATOM 915 C C . GLY A 1 111 ? -13.683 8.376 -1.642 1.00 93.12 111 GLY A C 1
ATOM 916 O O . GLY A 1 111 ? -14.664 7.684 -1.897 1.00 93.12 111 GLY A O 1
ATOM 917 N N . GLN A 1 112 ? -12.447 7.868 -1.684 1.00 93.19 112 GLN A N 1
ATOM 918 C CA . GLN A 1 112 ? -12.173 6.486 -2.071 1.00 93.19 112 GLN A CA 1
ATOM 919 C C . GLN A 1 112 ? -11.916 5.614 -0.833 1.00 93.19 112 GLN A C 1
ATOM 921 O O . GLN A 1 112 ? -10.857 5.748 -0.207 1.00 93.19 112 GLN A O 1
ATOM 926 N N . PRO A 1 113 ? -12.841 4.713 -0.457 1.00 93.12 113 PRO A N 1
ATOM 927 C CA . PRO A 1 113 ? -12.594 3.752 0.609 1.00 93.12 113 PRO A CA 1
ATOM 928 C C . PRO A 1 113 ? -11.546 2.719 0.185 1.00 93.12 113 PRO A C 1
ATOM 930 O O . PRO A 1 113 ? -11.602 2.164 -0.907 1.00 93.12 113 PRO A O 1
ATOM 933 N N . ILE A 1 114 ? -10.581 2.465 1.071 1.00 92.38 114 ILE A N 1
ATOM 934 C CA . ILE A 1 114 ? -9.653 1.330 0.993 1.00 92.38 114 ILE A CA 1
ATOM 935 C C . ILE A 1 114 ? -9.615 0.651 2.355 1.00 92.38 114 ILE A C 1
ATOM 937 O O . ILE A 1 114 ? -9.585 1.309 3.404 1.00 92.38 114 ILE A O 1
ATOM 941 N N . PHE A 1 115 ? -9.586 -0.679 2.336 1.00 93.50 115 PHE A N 1
ATOM 942 C CA . PHE A 1 115 ? -9.499 -1.471 3.548 1.00 93.50 115 PHE A CA 1
ATOM 943 C C . PHE A 1 115 ? -8.047 -1.819 3.892 1.00 93.50 115 PHE A C 1
ATOM 945 O O . PHE A 1 115 ? -7.457 -2.751 3.347 1.00 93.50 115 PHE A O 1
ATOM 952 N N . TYR A 1 116 ? -7.464 -1.046 4.807 1.00 93.06 116 TYR A N 1
ATOM 953 C CA . TYR A 1 116 ? -6.109 -1.263 5.315 1.00 93.06 116 TYR A CA 1
ATOM 954 C C . TYR A 1 116 ? -6.111 -2.296 6.446 1.00 93.06 116 TYR A C 1
ATOM 956 O O . TYR A 1 116 ? -6.815 -2.126 7.442 1.00 93.06 116 TYR A O 1
ATOM 964 N N . VAL A 1 117 ? -5.320 -3.356 6.299 1.00 93.75 117 VAL A N 1
ATOM 965 C CA . VAL A 1 117 ? -5.161 -4.443 7.275 1.00 93.75 117 VAL A CA 1
ATOM 966 C C . VAL A 1 117 ? -3.739 -4.978 7.189 1.00 93.75 117 VAL A C 1
ATOM 968 O O . VAL A 1 117 ? -3.208 -5.018 6.091 1.00 93.75 117 VAL A O 1
ATOM 971 N N . SER A 1 118 ? -3.183 -5.459 8.296 1.00 90.69 118 SER A N 1
ATOM 972 C CA . SER A 1 118 ? -1.869 -6.091 8.403 1.00 90.69 118 SER A CA 1
ATOM 973 C C . SER A 1 118 ? -1.963 -7.616 8.530 1.00 90.69 118 SER A C 1
ATOM 975 O O . SER A 1 118 ? -2.990 -8.162 8.934 1.00 90.69 118 SER A O 1
ATOM 977 N N . ALA A 1 119 ? -0.863 -8.307 8.229 1.00 86.38 119 ALA A N 1
ATOM 978 C CA . ALA A 1 119 ? -0.717 -9.744 8.450 1.00 86.38 119 ALA A CA 1
ATOM 979 C C . ALA A 1 119 ? -0.545 -10.094 9.940 1.00 86.38 119 ALA A C 1
ATOM 981 O O . ALA A 1 119 ? -0.843 -11.218 10.340 1.00 86.38 119 ALA A O 1
ATOM 982 N N . PHE A 1 120 ? -0.111 -9.131 10.762 1.00 87.31 120 PHE A N 1
ATOM 983 C CA . PHE A 1 120 ? 0.157 -9.324 12.188 1.00 87.31 120 PHE A CA 1
ATOM 984 C C . PHE A 1 120 ? -0.471 -8.209 13.035 1.00 87.31 120 PHE A C 1
ATOM 986 O O . PHE A 1 120 ? -0.560 -7.052 12.611 1.00 87.31 120 PHE A O 1
ATOM 993 N N . HIS A 1 121 ? -0.937 -8.560 14.236 1.00 91.44 121 HIS A N 1
ATOM 994 C CA . HIS A 1 121 ? -1.652 -7.636 15.122 1.00 91.44 121 HIS A CA 1
ATOM 995 C C . HIS A 1 121 ? -0.745 -6.563 15.738 1.00 91.44 121 HIS A C 1
ATOM 997 O O . HIS A 1 121 ? -1.183 -5.438 15.963 1.00 91.44 121 HIS A O 1
ATOM 1003 N N . ASP A 1 122 ? 0.512 -6.896 16.012 1.00 89.75 122 ASP A N 1
ATOM 1004 C CA . ASP A 1 122 ? 1.536 -5.988 16.520 1.00 89.75 122 ASP A CA 1
ATOM 1005 C C . ASP A 1 122 ? 1.869 -4.917 15.476 1.00 89.75 122 ASP A C 1
ATOM 1007 O O . ASP A 1 122 ? 1.806 -3.730 15.782 1.00 89.75 122 ASP A O 1
ATOM 1011 N N . ILE A 1 123 ? 2.072 -5.308 14.215 1.00 87.75 123 ILE A N 1
ATOM 1012 C CA . ILE A 1 123 ? 2.263 -4.371 13.101 1.00 87.75 123 ILE A CA 1
ATOM 1013 C C . ILE A 1 123 ? 1.023 -3.490 12.909 1.00 87.75 123 ILE A C 1
ATOM 1015 O O . ILE A 1 123 ? 1.155 -2.276 12.778 1.00 87.75 123 ILE A O 1
ATOM 1019 N N . ALA A 1 124 ? -0.188 -4.067 12.947 1.00 91.94 124 ALA A N 1
ATOM 1020 C CA . ALA A 1 124 ? -1.423 -3.278 12.878 1.00 91.94 124 ALA A CA 1
ATOM 1021 C C . ALA A 1 124 ? -1.491 -2.222 13.995 1.00 91.94 124 ALA A C 1
ATOM 1023 O O . ALA A 1 124 ? -1.944 -1.104 13.762 1.00 91.94 124 ALA A O 1
ATOM 1024 N N . THR A 1 125 ? -1.031 -2.575 15.197 1.00 92.75 125 THR A N 1
ATOM 1025 C CA . THR A 1 125 ? -1.006 -1.687 16.365 1.00 92.75 125 THR A CA 1
ATOM 1026 C C . THR A 1 125 ? 0.028 -0.577 16.199 1.00 92.75 125 THR A C 1
ATOM 1028 O O . THR A 1 125 ? -0.275 0.578 16.476 1.00 92.75 125 THR A O 1
ATOM 1031 N N . LEU A 1 126 ? 1.224 -0.887 15.695 1.00 89.81 126 LEU A N 1
ATOM 1032 C CA . LEU A 1 126 ? 2.253 0.120 15.427 1.00 89.81 126 LEU A CA 1
ATOM 1033 C C . LEU A 1 126 ? 1.804 1.129 14.361 1.00 89.81 126 LEU A C 1
ATOM 1035 O O . LEU A 1 126 ? 2.058 2.321 14.514 1.00 89.81 126 LEU A O 1
ATOM 1039 N N . GLU A 1 127 ? 1.087 0.685 13.326 1.00 86.62 127 GLU A N 1
ATOM 1040 C CA . GLU A 1 127 ? 0.604 1.543 12.229 1.00 86.62 127 GLU A CA 1
ATOM 1041 C C . GLU A 1 127 ? -0.324 2.673 12.693 1.00 86.62 127 GLU A C 1
ATOM 1043 O O . GLU A 1 127 ? -0.319 3.759 12.107 1.00 86.62 127 GLU A O 1
ATOM 1048 N N . VAL A 1 128 ? -1.085 2.468 13.774 1.00 89.75 128 VAL A N 1
ATOM 1049 C CA . VAL A 1 128 ? -1.913 3.542 14.347 1.00 89.75 128 VAL A CA 1
ATOM 1050 C C . VAL A 1 128 ? -1.130 4.500 15.246 1.00 89.75 128 VAL A C 1
ATOM 1052 O O . VAL A 1 128 ? -1.685 5.523 15.635 1.00 89.75 128 VAL A O 1
ATOM 1055 N N . GLN A 1 129 ? 0.152 4.218 15.509 1.00 89.62 129 GLN A N 1
ATOM 1056 C CA . GLN A 1 129 ? 1.080 5.037 16.300 1.00 89.62 129 GLN A CA 1
ATOM 1057 C C . GLN A 1 129 ? 0.481 5.477 17.649 1.00 89.62 129 GLN A C 1
ATOM 1059 O O . GLN A 1 129 ? 0.349 6.682 17.898 1.00 89.62 129 GLN A O 1
ATOM 1064 N N . PRO A 1 130 ? 0.078 4.519 18.507 1.00 91.25 130 PRO A N 1
ATOM 1065 C CA . PRO A 1 130 ? -0.534 4.837 19.787 1.00 91.25 130 PRO A CA 1
ATOM 1066 C C . PRO A 1 130 ? 0.475 5.530 20.704 1.00 91.25 130 PRO A C 1
ATOM 1068 O O . PRO A 1 130 ? 1.674 5.246 20.678 1.00 91.25 130 PRO A O 1
ATOM 1071 N N . LYS A 1 131 ? -0.023 6.438 21.535 1.00 91.69 131 LYS A N 1
ATOM 1072 C CA . LYS A 1 131 ? 0.727 7.086 22.608 1.00 91.69 131 LYS A CA 1
ATOM 1073 C C . LYS A 1 131 ? 0.471 6.379 23.933 1.00 91.69 131 LYS A C 1
ATOM 1075 O O . LYS A 1 131 ? -0.506 5.651 24.090 1.00 91.69 131 LYS A O 1
ATOM 1080 N N . ILE A 1 132 ? 1.341 6.622 24.912 1.00 92.50 132 ILE A N 1
ATOM 1081 C CA . ILE A 1 132 ? 1.107 6.174 26.289 1.00 92.50 132 ILE A CA 1
ATOM 1082 C C . ILE A 1 132 ? -0.247 6.723 26.758 1.00 92.50 132 ILE A C 1
ATOM 1084 O O . ILE A 1 132 ? -0.501 7.921 26.646 1.00 92.50 132 ILE A O 1
ATOM 1088 N N . GLY A 1 133 ? -1.104 5.830 27.256 1.00 91.69 133 GLY A N 1
ATOM 1089 C CA . GLY A 1 133 ? -2.473 6.137 27.678 1.00 91.69 133 GLY A CA 1
ATOM 1090 C C . GLY A 1 133 ? -3.549 5.888 26.614 1.00 91.69 133 GLY A C 1
ATOM 1091 O O . GLY A 1 133 ? -4.725 5.821 26.965 1.00 91.69 133 GLY A O 1
ATOM 1092 N N . ASP A 1 134 ? -3.186 5.690 25.342 1.00 93.94 134 ASP A N 1
ATOM 1093 C CA . ASP A 1 134 ? -4.163 5.335 24.311 1.00 93.94 134 ASP A CA 1
ATOM 1094 C C . ASP A 1 134 ? -4.668 3.898 24.506 1.00 93.94 134 ASP A C 1
ATOM 1096 O O . ASP A 1 134 ? -3.894 2.954 24.673 1.00 93.94 134 ASP A O 1
ATOM 1100 N N . CYS A 1 135 ? -5.983 3.709 24.395 1.00 94.12 135 CYS A N 1
ATOM 1101 C CA . CYS A 1 135 ? -6.588 2.385 24.271 1.00 94.12 135 CYS A CA 1
ATOM 1102 C C . CYS A 1 135 ? -6.717 2.017 22.789 1.00 94.12 135 CYS A C 1
ATOM 1104 O O . CYS A 1 135 ? -7.351 2.744 22.020 1.00 94.12 135 CYS A O 1
ATOM 1106 N N . VAL A 1 136 ? -6.197 0.859 22.381 1.00 94.81 136 VAL A N 1
ATOM 1107 C CA . VAL A 1 136 ? -6.261 0.376 20.990 1.00 94.81 136 VAL A CA 1
ATOM 1108 C C . VAL A 1 136 ? -7.180 -0.837 20.886 1.00 94.81 136 VAL A C 1
ATOM 1110 O O . VAL A 1 136 ? -7.013 -1.808 21.616 1.00 94.81 136 VAL A O 1
ATOM 1113 N N . THR A 1 137 ? -8.119 -0.807 19.940 1.00 95.69 137 THR A N 1
ATOM 1114 C CA . THR A 1 137 ? -8.948 -1.970 19.594 1.00 95.69 137 THR A CA 1
ATOM 1115 C C . THR A 1 137 ? -8.436 -2.601 18.310 1.00 95.69 137 THR A C 1
ATOM 1117 O O . THR A 1 137 ? -8.190 -1.903 17.323 1.00 95.69 137 THR A O 1
ATOM 1120 N N . ILE A 1 138 ? -8.306 -3.928 18.313 1.00 95.75 138 ILE A N 1
ATOM 1121 C CA . ILE A 1 138 ? -7.825 -4.707 17.171 1.00 95.75 138 ILE A CA 1
ATOM 1122 C C . ILE A 1 138 ? -8.966 -5.564 16.626 1.00 95.75 138 ILE A C 1
ATOM 1124 O O . ILE A 1 138 ? -9.492 -6.441 17.307 1.00 95.75 138 ILE A O 1
ATOM 1128 N N . LEU A 1 139 ? -9.311 -5.339 15.364 1.00 96.44 139 LEU A N 1
ATOM 1129 C CA . LEU A 1 139 ? -10.148 -6.226 14.572 1.00 96.44 139 LEU A CA 1
ATOM 1130 C C . LEU A 1 139 ? -9.292 -7.368 14.029 1.00 96.44 139 LEU A C 1
ATOM 1132 O O . LEU A 1 139 ? -8.311 -7.124 13.325 1.00 96.44 139 LEU A O 1
ATOM 1136 N N . ARG A 1 140 ? -9.693 -8.608 14.309 1.00 96.12 140 ARG A N 1
ATOM 1137 C CA . ARG A 1 140 ? -9.134 -9.816 13.694 1.00 96.12 140 ARG A CA 1
ATOM 1138 C C . ARG A 1 140 ? -10.130 -10.377 12.692 1.00 96.12 140 ARG A C 1
ATOM 1140 O O . ARG A 1 140 ? -11.274 -10.657 13.032 1.00 96.12 140 ARG A O 1
ATOM 1147 N N . LEU A 1 141 ? -9.666 -10.588 11.473 1.00 94.62 141 LEU A N 1
ATOM 1148 C CA . LEU A 1 141 ? -10.442 -11.132 10.369 1.00 94.62 141 LEU A CA 1
ATOM 1149 C C . LEU A 1 141 ? -9.927 -12.509 10.028 1.00 94.62 141 LEU A C 1
ATOM 1151 O O . LEU A 1 141 ? -8.722 -12.740 10.078 1.00 94.62 141 LEU A O 1
ATOM 1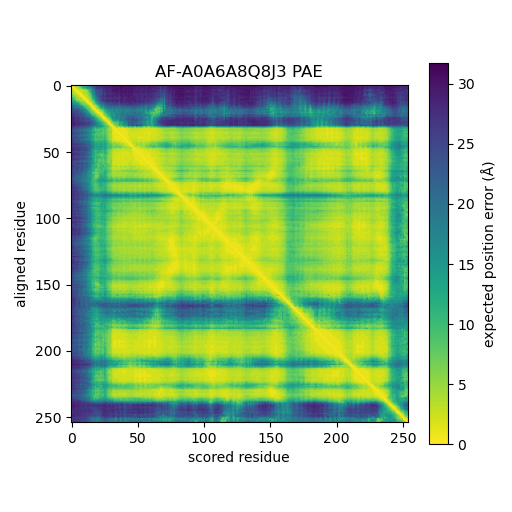155 N N . LYS A 1 142 ? -10.839 -13.397 9.649 1.00 94.50 142 LYS A N 1
ATOM 1156 C CA . LYS A 1 142 ? -10.527 -14.728 9.143 1.00 94.50 142 LYS A CA 1
ATOM 1157 C C . LYS A 1 142 ? -11.124 -14.873 7.750 1.00 94.50 142 LYS A C 1
ATOM 1159 O O . LYS A 1 142 ? -12.247 -14.423 7.522 1.00 94.50 142 LYS A O 1
ATOM 1164 N N . LEU A 1 143 ? -10.391 -15.506 6.837 1.00 91.38 143 LEU A N 1
ATOM 1165 C CA . LEU A 1 143 ? -10.936 -15.872 5.530 1.00 91.38 143 LEU A CA 1
ATOM 1166 C C . LEU A 1 143 ? -12.180 -16.755 5.702 1.00 91.38 143 LEU A C 1
ATOM 1168 O O . LEU A 1 143 ? -12.171 -17.692 6.502 1.00 91.38 143 LEU A O 1
ATOM 1172 N N . LYS A 1 144 ? -13.236 -16.454 4.936 1.00 91.19 144 LYS A N 1
ATOM 1173 C CA . LYS A 1 144 ? -14.449 -17.286 4.884 1.00 91.19 144 LYS A CA 1
ATOM 1174 C C . LYS A 1 144 ? -14.161 -18.641 4.236 1.00 91.19 144 LYS A C 1
ATOM 1176 O O . LYS A 1 144 ? -14.618 -19.661 4.734 1.00 91.19 144 LYS A O 1
ATOM 1181 N N . ASP A 1 145 ? -13.368 -18.635 3.167 1.00 91.50 145 ASP A N 1
ATOM 1182 C CA . ASP A 1 145 ? -12.888 -19.829 2.478 1.00 91.50 145 ASP A CA 1
ATOM 1183 C C . ASP A 1 145 ? -11.357 -19.876 2.538 1.00 91.50 145 ASP A C 1
ATOM 1185 O O . ASP A 1 145 ? -10.673 -19.020 1.979 1.00 91.50 145 ASP A O 1
ATOM 1189 N N . ALA A 1 146 ? -10.812 -20.884 3.221 1.00 87.38 146 ALA A N 1
ATOM 1190 C CA . ALA A 1 146 ? -9.370 -21.071 3.360 1.00 87.38 146 ALA A CA 1
ATOM 1191 C C . ALA A 1 146 ? -8.677 -21.494 2.050 1.00 87.38 146 ALA A C 1
ATOM 1193 O O . ALA A 1 146 ? -7.453 -21.414 1.964 1.00 87.38 146 ALA A O 1
ATOM 1194 N N . LYS A 1 147 ? -9.432 -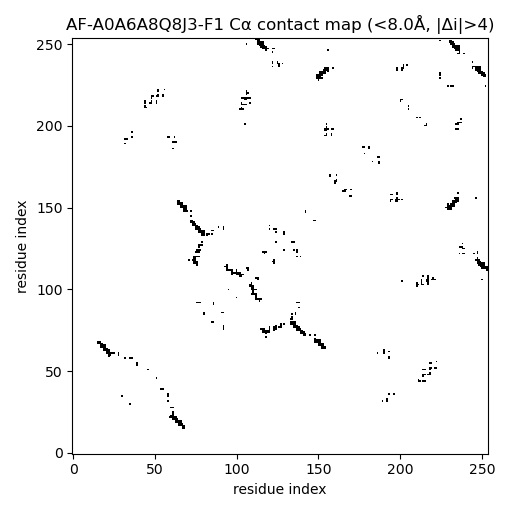21.946 1.037 1.00 88.81 147 LYS A N 1
ATOM 1195 C CA . LYS A 1 147 ? -8.899 -22.314 -0.283 1.00 88.81 147 LYS A CA 1
ATOM 1196 C C . LYS A 1 147 ? -8.756 -21.102 -1.207 1.00 88.81 147 LYS A C 1
ATOM 1198 O O . LYS A 1 147 ? -7.886 -21.101 -2.078 1.00 88.81 147 LYS A O 1
ATOM 1203 N N . ARG A 1 148 ? -9.5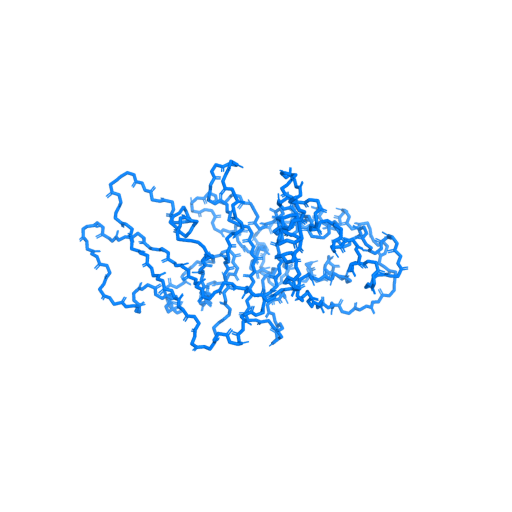59 -20.053 -1.000 1.00 90.19 148 ARG A N 1
ATOM 1204 C CA . ARG A 1 148 ? -9.475 -18.788 -1.740 1.00 90.19 148 ARG A CA 1
ATOM 1205 C C . ARG A 1 148 ? -8.559 -17.804 -1.013 1.00 90.19 148 ARG A C 1
ATOM 1207 O O . ARG A 1 148 ? -9.006 -16.899 -0.311 1.00 90.19 148 ARG A O 1
ATOM 1214 N N . LEU A 1 149 ? -7.255 -18.003 -1.185 1.00 90.12 149 LEU A N 1
ATOM 1215 C CA . LEU A 1 149 ? -6.244 -17.086 -0.661 1.00 90.12 149 LEU A CA 1
ATOM 1216 C C . LEU A 1 149 ? -6.256 -15.763 -1.443 1.00 90.12 149 LEU A C 1
ATOM 1218 O O . LEU A 1 149 ? -6.245 -15.822 -2.675 1.00 90.12 149 LEU A O 1
ATOM 1222 N N . PRO A 1 150 ? -6.215 -14.598 -0.766 1.00 90.88 150 PRO A N 1
ATOM 1223 C CA . PRO A 1 150 ? -6.126 -13.312 -1.443 1.00 90.88 150 PRO A CA 1
ATOM 1224 C C . PRO A 1 150 ? -4.879 -13.225 -2.319 1.00 90.88 150 PRO A C 1
ATOM 1226 O O . PRO A 1 150 ? -3.772 -13.523 -1.860 1.00 90.88 150 PRO A O 1
ATOM 1229 N N . HIS A 1 151 ? -5.051 -12.801 -3.564 1.00 90.69 151 HIS A N 1
ATOM 1230 C CA . HIS A 1 151 ? -3.976 -12.572 -4.518 1.00 90.69 151 HIS A CA 1
ATOM 1231 C C . HIS A 1 151 ? -3.638 -11.085 -4.543 1.00 90.69 151 HIS A C 1
ATOM 1233 O O . HIS A 1 151 ? -4.467 -10.251 -4.890 1.00 90.69 151 HIS A O 1
ATOM 1239 N N . VAL A 1 152 ? -2.426 -10.732 -4.122 1.00 89.31 152 VAL A N 1
ATOM 1240 C CA . VAL A 1 152 ? -2.020 -9.334 -3.949 1.00 89.31 152 VAL A CA 1
ATOM 1241 C C . VAL A 1 152 ? -0.818 -8.980 -4.804 1.00 89.31 152 VAL A C 1
ATOM 1243 O O . VAL A 1 152 ? 0.057 -9.812 -5.046 1.00 89.31 152 VAL A O 1
ATOM 1246 N N . MET A 1 153 ? -0.764 -7.719 -5.214 1.00 90.25 153 MET A N 1
ATOM 1247 C CA . MET A 1 153 ? 0.395 -7.100 -5.845 1.00 90.25 153 MET A CA 1
ATOM 1248 C C . MET A 1 153 ? 1.398 -6.646 -4.780 1.00 90.25 153 MET A C 1
ATOM 1250 O O . MET A 1 153 ? 1.023 -5.925 -3.859 1.00 90.25 153 MET A O 1
ATOM 1254 N N . GLU A 1 154 ? 2.661 -7.052 -4.889 1.00 87.12 154 GLU A N 1
ATOM 1255 C CA . GLU A 1 154 ? 3.710 -6.703 -3.931 1.00 87.12 154 GLU A CA 1
ATOM 1256 C C . GLU A 1 154 ? 4.495 -5.471 -4.399 1.00 87.12 154 GLU A C 1
ATOM 1258 O O . GLU A 1 154 ? 5.144 -5.483 -5.442 1.00 87.12 154 GLU A O 1
ATOM 1263 N N . LEU A 1 155 ? 4.460 -4.402 -3.600 1.00 88.31 155 LEU A N 1
ATOM 1264 C CA . LEU A 1 155 ? 5.127 -3.135 -3.880 1.00 88.31 155 LEU A CA 1
ATOM 1265 C C . LEU A 1 155 ? 6.136 -2.807 -2.778 1.00 88.31 155 LEU A C 1
ATOM 1267 O O . LEU A 1 155 ? 5.763 -2.338 -1.706 1.00 88.31 155 LEU A O 1
ATOM 1271 N N . GLY A 1 156 ? 7.427 -3.010 -3.041 1.00 80.94 156 GLY A N 1
ATOM 1272 C CA . GLY A 1 156 ? 8.504 -2.543 -2.162 1.00 80.94 156 GLY A CA 1
ATOM 1273 C C . GLY A 1 156 ? 8.880 -3.469 -1.000 1.00 80.94 156 GLY A C 1
ATOM 1274 O O . GLY A 1 156 ? 9.769 -3.119 -0.220 1.00 80.94 156 GLY A O 1
ATOM 1275 N N . VAL A 1 157 ? 8.215 -4.617 -0.822 1.00 78.06 157 VAL A N 1
ATOM 1276 C CA . VAL A 1 157 ? 8.489 -5.531 0.306 1.00 78.06 157 VAL A CA 1
ATOM 1277 C C . VAL A 1 157 ? 9.821 -6.256 0.127 1.00 78.06 157 VAL A C 1
ATOM 1279 O O . VAL A 1 157 ? 10.658 -6.176 1.029 1.00 78.06 157 VAL A O 1
ATOM 1282 N N . ALA A 1 158 ? 10.061 -6.886 -1.024 1.00 71.88 158 ALA A N 1
ATOM 1283 C CA . ALA A 1 158 ? 11.352 -7.501 -1.344 1.00 71.88 158 ALA A CA 1
ATOM 1284 C C . ALA A 1 158 ? 12.526 -6.499 -1.286 1.00 71.88 158 ALA A C 1
ATOM 1286 O O . ALA A 1 158 ? 13.594 -6.805 -0.748 1.00 71.88 158 ALA A O 1
ATOM 1287 N N . GLU A 1 159 ? 12.324 -5.266 -1.755 1.00 74.69 159 GLU A N 1
ATOM 1288 C CA . GLU A 1 159 ? 13.327 -4.193 -1.720 1.00 74.69 159 GLU A CA 1
ATOM 1289 C C . GLU A 1 159 ? 13.680 -3.825 -0.282 1.00 74.69 159 GLU A C 1
ATOM 1291 O O . GLU A 1 159 ? 14.850 -3.680 0.062 1.00 74.69 159 GLU A O 1
ATOM 1296 N N . THR A 1 160 ? 12.670 -3.735 0.583 1.00 67.62 160 THR A N 1
ATOM 1297 C CA . THR A 1 160 ? 12.892 -3.436 1.998 1.00 67.62 160 THR A CA 1
ATOM 1298 C C . THR A 1 160 ? 13.617 -4.595 2.679 1.00 67.62 160 THR A C 1
ATOM 1300 O O . THR A 1 160 ? 14.567 -4.374 3.416 1.00 67.62 160 THR A O 1
ATOM 1303 N N . GLN A 1 161 ? 13.231 -5.847 2.418 1.00 66.44 161 GLN A N 1
ATOM 1304 C CA . GLN A 1 161 ? 13.862 -7.016 3.045 1.00 66.44 161 GLN A CA 1
ATOM 1305 C C . GLN A 1 161 ? 15.308 -7.246 2.588 1.00 66.44 161 GLN A C 1
ATOM 1307 O O . GLN A 1 161 ? 16.146 -7.662 3.393 1.00 66.44 161 GLN A O 1
ATOM 1312 N N . SER A 1 162 ? 15.613 -6.971 1.316 1.00 56.72 162 SER A N 1
ATOM 1313 C CA . SER A 1 162 ? 16.965 -7.108 0.765 1.00 56.72 162 SER A CA 1
ATOM 1314 C C . SER A 1 162 ? 17.933 -6.072 1.339 1.00 56.72 162 SER A C 1
ATOM 1316 O O . SER A 1 162 ? 19.057 -6.438 1.676 1.00 56.72 162 SER A O 1
ATOM 1318 N N . GLN A 1 163 ? 17.485 -4.830 1.565 1.00 56.41 163 GLN A N 1
ATOM 1319 C CA . GLN A 1 163 ? 18.269 -3.795 2.255 1.00 56.41 163 GLN A CA 1
ATOM 1320 C C . GLN A 1 163 ? 18.682 -4.197 3.681 1.00 56.41 163 GLN A C 1
ATOM 1322 O O . GLN A 1 163 ? 19.681 -3.698 4.191 1.00 56.41 163 GLN A O 1
ATOM 1327 N N . TYR A 1 164 ? 17.952 -5.124 4.307 1.00 51.34 164 TYR A N 1
ATOM 1328 C CA . TYR A 1 164 ? 18.232 -5.623 5.655 1.00 51.34 164 TYR A CA 1
ATOM 1329 C C . TYR A 1 164 ? 18.817 -7.049 5.683 1.00 51.34 164 TYR A C 1
ATOM 1331 O O . TYR A 1 164 ? 18.868 -7.656 6.749 1.00 51.34 164 TYR A O 1
ATOM 1339 N N . ASN A 1 165 ? 19.272 -7.604 4.549 1.00 52.19 165 ASN A N 1
ATOM 1340 C CA . ASN A 1 165 ? 19.840 -8.964 4.446 1.00 52.19 165 ASN A CA 1
ATOM 1341 C C . ASN A 1 165 ? 18.913 -10.098 4.943 1.00 52.19 165 ASN A C 1
ATOM 1343 O O . ASN A 1 165 ? 19.382 -11.184 5.285 1.00 52.19 165 ASN A O 1
ATOM 1347 N N . LEU A 1 166 ? 17.593 -9.879 4.986 1.00 50.12 166 LEU A N 1
ATOM 1348 C CA . LEU A 1 166 ? 16.679 -10.757 5.727 1.00 50.12 166 LEU A CA 1
ATOM 1349 C C . LEU A 1 166 ? 16.313 -12.066 5.009 1.00 50.12 166 LEU A C 1
ATOM 1351 O O . LEU A 1 166 ? 15.860 -12.994 5.675 1.00 50.12 166 LEU A O 1
ATOM 1355 N N . SER A 1 167 ? 16.525 -12.211 3.692 1.00 52.47 167 SER A N 1
ATOM 1356 C CA . SER A 1 167 ? 16.449 -13.541 3.061 1.00 52.47 167 SER A CA 1
ATOM 1357 C C . SER A 1 167 ? 17.136 -13.646 1.690 1.00 52.47 167 SER A C 1
ATOM 1359 O O . SER A 1 167 ? 16.717 -13.077 0.684 1.00 52.47 167 SER A O 1
ATOM 1361 N N . ARG A 1 168 ? 18.180 -14.480 1.627 1.00 49.41 168 ARG A N 1
ATOM 1362 C CA . ARG A 1 168 ? 18.888 -14.850 0.386 1.00 49.41 168 ARG A CA 1
ATOM 1363 C C . ARG A 1 168 ? 18.004 -15.659 -0.578 1.00 49.41 168 ARG A C 1
ATOM 1365 O O . ARG A 1 168 ? 18.223 -15.645 -1.783 1.00 49.41 168 ARG A O 1
ATOM 1372 N N . SER A 1 169 ? 16.990 -16.352 -0.056 1.00 50.47 169 SER A N 1
ATOM 1373 C CA . SER A 1 169 ? 16.048 -17.169 -0.833 1.00 50.47 169 SER A CA 1
ATOM 1374 C C . SER A 1 169 ? 15.061 -16.343 -1.662 1.00 50.47 169 SER A C 1
ATOM 1376 O O . SER A 1 169 ? 14.762 -16.740 -2.787 1.00 50.47 169 SER A O 1
ATOM 1378 N N . PHE A 1 170 ? 14.595 -15.191 -1.160 1.00 54.75 170 PHE A N 1
ATOM 1379 C CA . PHE A 1 170 ? 13.723 -14.297 -1.934 1.00 54.75 170 PHE A CA 1
ATOM 1380 C C . PHE A 1 170 ? 14.453 -13.722 -3.148 1.00 54.75 170 PHE A C 1
ATOM 1382 O O . PHE A 1 170 ? 13.911 -13.768 -4.248 1.00 54.75 170 PHE A O 1
ATOM 1389 N N . GLN A 1 171 ? 15.710 -13.297 -2.979 1.00 56.66 171 GLN A N 1
ATOM 1390 C CA . GLN A 1 171 ? 16.533 -12.789 -4.083 1.00 56.66 171 GLN A CA 1
ATOM 1391 C C . GLN A 1 171 ? 16.726 -13.835 -5.195 1.00 56.66 171 GLN A C 1
ATOM 1393 O O . GLN A 1 171 ? 16.685 -13.503 -6.374 1.00 56.66 171 GLN A O 1
ATOM 1398 N N . ILE A 1 172 ? 16.907 -15.114 -4.844 1.00 53.69 172 ILE A N 1
ATOM 1399 C CA . ILE A 1 172 ? 17.097 -16.197 -5.826 1.00 53.69 172 ILE A CA 1
ATOM 1400 C C . ILE A 1 172 ? 15.807 -16.472 -6.614 1.00 53.69 172 ILE A C 1
ATOM 1402 O O . ILE A 1 172 ? 15.853 -16.611 -7.840 1.00 53.69 172 ILE A O 1
ATOM 1406 N N . LEU A 1 173 ? 14.659 -16.541 -5.932 1.00 57.44 173 LEU A N 1
ATOM 1407 C CA . LEU A 1 173 ? 13.365 -16.786 -6.575 1.00 57.44 173 LEU A CA 1
ATOM 1408 C C . LEU A 1 173 ? 12.986 -15.624 -7.500 1.00 57.44 173 LEU A C 1
ATOM 1410 O O . LEU A 1 173 ? 12.527 -15.838 -8.621 1.00 57.44 173 LEU A O 1
ATOM 1414 N N . GLU A 1 174 ? 13.238 -14.401 -7.045 1.00 63.97 174 GLU A N 1
ATOM 1415 C CA . GLU A 1 174 ? 13.025 -13.182 -7.807 1.00 63.97 174 GLU A CA 1
ATOM 1416 C C . GLU A 1 174 ? 13.919 -13.131 -9.046 1.00 63.97 174 GLU A C 1
ATOM 1418 O O . GLU A 1 174 ? 13.401 -13.005 -10.149 1.00 63.97 174 GLU A O 1
ATOM 1423 N N . ASN A 1 175 ? 15.229 -13.351 -8.906 1.00 60.84 175 ASN A N 1
ATOM 1424 C CA . ASN A 1 175 ? 16.156 -13.359 -10.042 1.00 60.84 175 ASN A CA 1
ATOM 1425 C C . ASN A 1 175 ? 15.789 -14.419 -11.091 1.00 60.84 175 ASN A C 1
ATOM 1427 O O . ASN A 1 175 ? 15.863 -14.155 -12.289 1.00 60.84 175 ASN A O 1
ATOM 1431 N N . THR A 1 176 ? 15.355 -15.603 -10.651 1.00 61.66 176 THR A N 1
ATOM 1432 C CA . THR A 1 176 ? 14.915 -16.672 -11.562 1.00 61.66 176 THR A CA 1
ATOM 1433 C C . THR A 1 176 ? 13.627 -16.281 -12.285 1.00 61.66 176 THR A C 1
ATOM 1435 O O . THR A 1 176 ? 13.509 -16.449 -13.494 1.00 61.66 176 THR A O 1
ATOM 1438 N N . THR A 1 177 ? 12.671 -15.708 -11.556 1.00 69.75 177 THR A N 1
ATOM 1439 C CA . THR A 1 177 ? 11.384 -15.278 -12.110 1.00 69.75 177 THR A CA 1
ATOM 1440 C C . THR A 1 177 ? 11.562 -14.121 -13.096 1.00 69.75 177 THR A C 1
ATOM 1442 O O . THR A 1 177 ? 10.990 -14.152 -14.180 1.00 69.75 177 THR A O 1
ATOM 1445 N N . MET A 1 178 ? 12.413 -13.142 -12.776 1.00 69.88 178 MET A N 1
ATOM 1446 C CA . MET A 1 178 ? 12.711 -11.998 -13.643 1.00 69.88 178 MET A CA 1
ATOM 1447 C C . MET A 1 178 ? 13.394 -12.406 -14.947 1.00 69.88 178 MET A C 1
ATOM 1449 O O . MET A 1 178 ? 12.991 -11.930 -16.005 1.00 69.88 178 MET A O 1
ATOM 1453 N N . ARG A 1 179 ? 14.366 -13.325 -14.893 1.00 70.50 179 ARG A N 1
ATOM 1454 C CA . ARG A 1 179 ? 15.041 -13.852 -16.092 1.00 70.50 179 ARG A CA 1
ATOM 1455 C C . ARG A 1 179 ? 14.107 -14.599 -17.043 1.00 70.50 179 ARG A C 1
ATOM 1457 O O . ARG A 1 179 ? 14.396 -14.673 -18.226 1.00 70.50 179 ARG A O 1
ATOM 1464 N N . ASN A 1 180 ? 12.990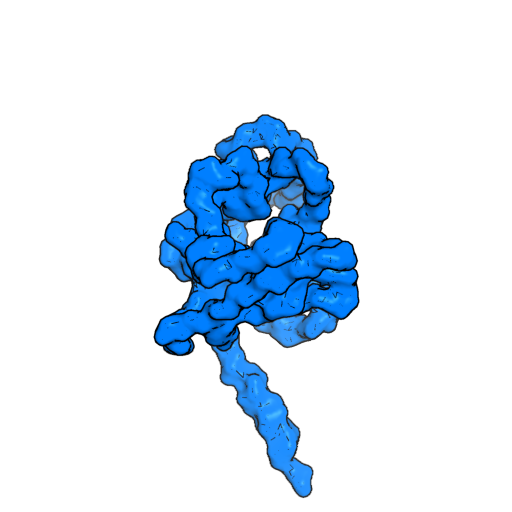 -15.128 -16.545 1.00 75.25 180 ASN A N 1
ATOM 1465 C CA . ASN A 1 180 ? 11.979 -15.770 -17.388 1.00 75.25 180 ASN A CA 1
ATOM 1466 C C . ASN A 1 180 ? 11.004 -14.764 -18.030 1.00 75.25 180 ASN A C 1
ATOM 1468 O O . ASN A 1 180 ? 10.307 -15.106 -18.981 1.00 75.25 180 ASN A O 1
ATOM 1472 N N . ILE A 1 181 ? 10.903 -13.543 -17.493 1.00 74.88 181 ILE A N 1
ATOM 1473 C CA . ILE A 1 181 ? 9.977 -12.504 -17.977 1.00 74.88 181 ILE A CA 1
ATOM 1474 C C . ILE A 1 181 ? 10.655 -11.599 -18.995 1.00 74.88 181 ILE A C 1
ATOM 1476 O O . ILE A 1 181 ? 10.025 -11.198 -19.981 1.00 74.88 181 ILE A O 1
ATOM 1480 N N . PHE A 1 182 ? 11.893 -11.229 -18.691 1.00 80.50 182 PHE A N 1
ATOM 1481 C CA . PHE A 1 182 ? 12.666 -10.235 -19.408 1.00 80.50 182 PHE A CA 1
ATOM 1482 C C . PHE A 1 182 ? 13.636 -10.902 -20.369 1.00 80.50 182 PHE A C 1
ATOM 1484 O O . PHE A 1 182 ? 14.209 -11.945 -20.063 1.00 80.50 182 PHE A O 1
ATOM 1491 N N . ASN A 1 183 ? 13.797 -10.294 -21.539 1.00 79.62 183 ASN A N 1
ATOM 1492 C CA . ASN A 1 183 ? 14.600 -10.866 -22.616 1.00 79.62 183 ASN A CA 1
ATOM 1493 C C . ASN A 1 183 ? 16.092 -10.560 -22.444 1.00 79.62 183 ASN A C 1
ATOM 1495 O O . ASN A 1 183 ? 16.930 -11.275 -22.989 1.00 79.62 183 ASN A O 1
ATOM 1499 N N . ASP A 1 184 ? 16.426 -9.507 -21.694 1.00 84.06 184 ASP A N 1
ATOM 1500 C CA . ASP A 1 184 ? 17.801 -9.075 -21.471 1.00 84.06 184 ASP A CA 1
ATOM 1501 C C . ASP A 1 184 ? 18.022 -8.439 -20.084 1.00 84.06 184 ASP A C 1
ATOM 1503 O O . ASP A 1 184 ? 17.094 -8.081 -19.352 1.00 84.06 184 ASP A O 1
ATOM 1507 N N . GLU A 1 185 ? 19.298 -8.295 -19.718 1.00 82.38 185 GLU A N 1
ATOM 1508 C CA . GLU A 1 185 ? 19.741 -7.725 -18.438 1.00 82.38 185 GLU A CA 1
ATOM 1509 C C . GLU A 1 185 ? 19.373 -6.237 -18.274 1.00 82.38 185 GLU A C 1
ATOM 1511 O O . GLU A 1 185 ? 19.246 -5.748 -17.148 1.00 82.38 185 GLU A O 1
ATOM 1516 N N . SER A 1 186 ? 19.172 -5.495 -19.368 1.00 83.94 186 SER A N 1
ATOM 1517 C CA . SER A 1 186 ? 18.773 -4.086 -19.309 1.00 83.94 186 SER A CA 1
ATOM 1518 C C . SER A 1 186 ? 17.316 -3.933 -18.860 1.00 83.94 186 SER A C 1
ATOM 1520 O O . SER A 1 186 ? 17.028 -3.082 -18.016 1.00 83.94 186 SER A O 1
ATOM 1522 N N . GLU A 1 187 ? 16.417 -4.807 -19.320 1.00 84.62 187 GLU A N 1
ATOM 1523 C CA . GLU A 1 187 ? 15.023 -4.860 -18.874 1.00 84.62 187 GLU A CA 1
ATOM 1524 C C . GLU A 1 187 ? 14.929 -5.234 -17.383 1.00 84.62 187 GLU A C 1
ATOM 1526 O O . GLU A 1 187 ? 14.234 -4.560 -16.616 1.00 84.62 187 GLU A O 1
ATOM 1531 N N . ILE A 1 188 ? 15.702 -6.237 -16.938 1.00 83.88 188 ILE A N 1
ATOM 1532 C CA . ILE A 1 188 ? 15.797 -6.625 -15.517 1.00 83.88 188 ILE A CA 1
ATOM 1533 C C . ILE A 1 188 ? 16.263 -5.434 -14.672 1.00 83.88 188 ILE A C 1
ATOM 1535 O O . ILE A 1 188 ? 15.660 -5.108 -13.641 1.00 83.88 188 ILE A O 1
ATOM 1539 N N . ARG A 1 189 ? 17.318 -4.744 -15.123 1.00 85.00 189 ARG A N 1
ATOM 1540 C CA . ARG A 1 189 ? 17.870 -3.570 -14.441 1.00 85.00 189 ARG A CA 1
ATOM 1541 C C . ARG A 1 189 ? 16.862 -2.428 -14.361 1.00 85.00 189 ARG A C 1
ATOM 1543 O O . ARG A 1 189 ? 16.698 -1.839 -13.292 1.00 85.00 189 ARG A O 1
ATOM 1550 N N . ASN A 1 190 ? 16.177 -2.124 -15.460 1.00 87.50 190 ASN A N 1
ATOM 1551 C CA . ASN A 1 190 ? 15.154 -1.083 -15.510 1.00 87.50 190 ASN A CA 1
ATOM 1552 C C . ASN A 1 190 ? 14.003 -1.400 -14.557 1.00 87.50 190 ASN A C 1
ATOM 1554 O O . ASN A 1 190 ? 13.598 -0.546 -13.766 1.00 87.50 190 ASN A O 1
ATOM 1558 N N . ASN A 1 191 ? 13.540 -2.649 -14.542 1.00 87.88 191 ASN A N 1
ATOM 1559 C CA . ASN A 1 191 ? 12.502 -3.070 -13.618 1.00 87.88 191 ASN A CA 1
ATOM 1560 C C . ASN A 1 191 ? 12.948 -2.922 -12.155 1.00 87.88 191 ASN A C 1
ATOM 1562 O O . ASN A 1 191 ? 12.204 -2.391 -11.332 1.00 87.88 191 ASN A O 1
ATOM 1566 N N . SER A 1 192 ? 14.186 -3.303 -11.828 1.00 86.81 192 SER A N 1
ATOM 1567 C CA . SER A 1 192 ? 14.756 -3.118 -10.486 1.00 86.81 192 SER A CA 1
ATOM 1568 C C . SER A 1 192 ? 14.829 -1.643 -10.064 1.00 86.81 192 SER A C 1
ATOM 1570 O O . SER A 1 192 ? 14.599 -1.329 -8.891 1.00 86.81 192 SER A O 1
ATOM 1572 N N . LEU A 1 193 ? 15.129 -0.729 -10.995 1.00 89.00 193 LEU A N 1
ATOM 1573 C CA . LEU A 1 193 ? 15.132 0.715 -10.736 1.00 89.00 193 LEU A CA 1
ATOM 1574 C C . LEU A 1 193 ? 13.720 1.232 -10.445 1.00 89.00 193 LEU A C 1
ATOM 1576 O O . LEU A 1 193 ? 13.524 1.942 -9.458 1.00 89.00 193 LEU A O 1
ATOM 1580 N N . ILE A 1 194 ? 12.732 0.829 -11.249 1.00 91.25 194 ILE A N 1
ATOM 1581 C CA . ILE A 1 194 ? 11.323 1.197 -11.047 1.00 91.25 194 ILE A CA 1
ATOM 1582 C C . ILE A 1 194 ? 10.827 0.701 -9.688 1.00 91.25 194 ILE A C 1
ATOM 1584 O O . ILE A 1 194 ? 10.196 1.450 -8.943 1.00 91.25 194 ILE A O 1
ATOM 1588 N N . ARG A 1 195 ? 11.145 -0.542 -9.324 1.00 89.31 195 ARG A N 1
ATOM 1589 C CA . ARG A 1 195 ? 10.735 -1.120 -8.041 1.00 89.31 195 ARG A CA 1
ATOM 1590 C C . ARG A 1 195 ? 11.347 -0.408 -6.847 1.00 89.31 195 ARG A C 1
ATOM 1592 O O . ARG A 1 195 ? 10.636 -0.093 -5.895 1.00 89.31 195 ARG A O 1
ATOM 1599 N N . SER A 1 196 ? 12.637 -0.092 -6.931 1.00 88.38 196 SER A N 1
ATOM 1600 C CA . SER A 1 196 ? 13.336 0.692 -5.907 1.00 88.38 196 SER A CA 1
ATOM 1601 C C . SER A 1 196 ? 12.715 2.084 -5.750 1.00 88.38 196 SER A C 1
ATOM 1603 O O . SER A 1 196 ? 12.507 2.554 -4.631 1.00 88.38 196 SER A O 1
ATOM 1605 N N . PHE A 1 197 ? 12.356 2.723 -6.867 1.00 92.44 197 PHE A N 1
ATOM 1606 C CA . PHE A 1 197 ? 11.630 3.991 -6.875 1.00 92.44 197 PHE A CA 1
ATOM 1607 C C . PHE A 1 197 ? 10.245 3.872 -6.213 1.00 92.44 197 PHE A C 1
ATOM 1609 O O . PHE A 1 197 ? 9.921 4.672 -5.334 1.00 92.44 197 PHE A O 1
ATOM 1616 N N . ILE A 1 198 ? 9.448 2.855 -6.563 1.00 92.31 198 ILE A N 1
ATOM 1617 C CA . ILE A 1 198 ? 8.132 2.602 -5.951 1.00 92.31 198 ILE A CA 1
ATOM 1618 C C . ILE A 1 198 ? 8.269 2.377 -4.441 1.00 92.31 198 ILE A C 1
ATOM 1620 O O . ILE A 1 198 ? 7.520 2.972 -3.665 1.00 92.31 198 ILE A O 1
ATOM 1624 N N . ALA A 1 199 ? 9.237 1.563 -4.013 1.00 89.50 199 ALA A N 1
ATOM 1625 C CA . ALA A 1 199 ? 9.501 1.303 -2.601 1.00 89.50 199 ALA A CA 1
ATOM 1626 C C . ALA A 1 199 ? 9.808 2.607 -1.850 1.00 89.50 199 ALA A C 1
ATOM 1628 O O . ALA A 1 199 ? 9.156 2.915 -0.851 1.00 89.50 199 ALA A O 1
ATOM 1629 N N . LYS A 1 200 ? 10.729 3.423 -2.379 1.00 89.50 200 LYS A N 1
ATOM 1630 C CA . LYS A 1 200 ? 11.078 4.739 -1.821 1.00 89.50 200 LYS A CA 1
ATOM 1631 C C . LYS A 1 200 ? 9.857 5.656 -1.729 1.00 89.50 200 LYS A C 1
ATOM 1633 O O . LYS A 1 200 ? 9.648 6.291 -0.696 1.00 89.50 200 LYS A O 1
ATOM 1638 N N . LEU A 1 201 ? 9.033 5.692 -2.776 1.00 90.44 201 LEU A N 1
ATOM 1639 C CA . LEU A 1 201 ? 7.821 6.505 -2.820 1.00 90.44 201 LEU A CA 1
ATOM 1640 C C . LEU A 1 201 ? 6.808 6.073 -1.745 1.00 90.44 201 LEU A C 1
ATOM 1642 O O . LEU A 1 201 ? 6.241 6.915 -1.049 1.00 90.44 201 LEU A O 1
ATOM 1646 N N . LEU A 1 202 ? 6.603 4.765 -1.565 1.00 88.94 202 LEU A N 1
ATOM 1647 C CA . LEU A 1 202 ? 5.669 4.221 -0.575 1.00 88.94 202 LEU A CA 1
ATOM 1648 C C . LEU A 1 202 ? 6.182 4.331 0.862 1.00 88.94 202 LEU A C 1
ATOM 1650 O O . LEU A 1 202 ? 5.367 4.508 1.769 1.00 88.94 202 LEU A O 1
ATOM 1654 N N . MET A 1 203 ? 7.498 4.275 1.072 1.00 86.06 203 MET A N 1
ATOM 1655 C CA . MET A 1 203 ? 8.152 4.366 2.383 1.00 86.06 203 MET A CA 1
ATOM 1656 C C . MET A 1 203 ? 8.414 5.801 2.853 1.00 86.06 203 MET A C 1
ATOM 1658 O O . MET A 1 203 ? 8.935 6.002 3.952 1.00 86.06 203 MET A O 1
ATOM 1662 N N . GLN A 1 204 ? 8.044 6.813 2.066 1.00 85.12 204 GLN A N 1
ATOM 1663 C CA . GLN A 1 204 ? 8.222 8.202 2.465 1.00 85.12 204 GLN A CA 1
ATOM 1664 C C . GLN A 1 204 ? 7.439 8.508 3.757 1.00 85.12 204 GLN A C 1
ATOM 1666 O O . GLN A 1 204 ? 6.219 8.297 3.853 1.00 85.12 204 GLN A O 1
ATOM 1671 N N . ILE A 1 205 ? 8.155 9.034 4.758 1.00 81.75 205 ILE A N 1
ATOM 1672 C CA . ILE A 1 205 ? 7.573 9.535 6.005 1.00 81.75 205 ILE A CA 1
ATOM 1673 C C . ILE A 1 205 ? 6.913 10.880 5.706 1.00 81.75 205 ILE A C 1
ATOM 1675 O O . ILE A 1 205 ? 7.576 11.865 5.385 1.00 81.75 205 ILE A O 1
ATOM 1679 N N . VAL A 1 206 ? 5.590 10.923 5.831 1.00 78.06 206 VAL A N 1
ATOM 1680 C CA . VAL A 1 206 ? 4.797 12.135 5.622 1.00 78.06 206 VAL A CA 1
ATOM 1681 C C . VAL A 1 206 ? 4.414 12.705 6.984 1.00 78.06 206 VAL A C 1
ATOM 1683 O O . VAL A 1 206 ? 3.704 12.057 7.756 1.00 78.06 206 VAL A O 1
ATOM 1686 N N . LYS A 1 207 ? 4.883 13.921 7.294 1.00 73.56 207 LYS A N 1
ATOM 1687 C CA . LYS A 1 207 ? 4.541 14.607 8.551 1.00 73.56 207 LYS A CA 1
ATOM 1688 C C . LYS A 1 207 ? 3.025 14.807 8.655 1.00 73.56 207 LYS A C 1
ATOM 1690 O O . LYS A 1 207 ? 2.356 15.143 7.674 1.00 73.56 207 LYS A O 1
ATOM 1695 N N . LYS A 1 208 ? 2.479 14.644 9.865 1.00 66.50 208 LYS A N 1
ATOM 1696 C CA . LYS A 1 208 ? 1.055 14.870 10.149 1.00 66.50 208 LYS A CA 1
ATOM 1697 C C . LYS A 1 208 ? 0.658 16.280 9.692 1.00 66.50 208 LYS A C 1
ATOM 1699 O O . LYS A 1 208 ? 1.268 17.256 10.103 1.00 66.50 208 LYS A O 1
ATOM 1704 N N . GLY A 1 209 ? -0.353 16.369 8.829 1.00 67.00 209 GLY A N 1
ATOM 1705 C CA . GLY A 1 209 ? -0.826 17.634 8.250 1.00 67.00 209 GLY A CA 1
ATOM 1706 C C . GLY A 1 209 ? -0.353 17.888 6.817 1.00 67.00 209 GLY A C 1
ATOM 1707 O O . GLY A 1 209 ? -1.109 18.468 6.046 1.00 67.00 209 GLY A O 1
ATOM 1708 N N . ASN A 1 210 ? 0.799 17.351 6.402 1.00 71.31 210 ASN A N 1
ATOM 1709 C CA . ASN A 1 210 ? 1.328 17.541 5.049 1.00 71.31 210 ASN A CA 1
ATOM 1710 C C . ASN A 1 210 ? 0.878 16.422 4.090 1.00 71.31 210 ASN A C 1
ATOM 1712 O O . ASN A 1 210 ? 1.671 15.669 3.533 1.00 71.31 210 ASN A O 1
ATOM 1716 N N . LYS A 1 211 ? -0.441 16.266 3.934 1.00 68.06 211 LYS A N 1
ATOM 1717 C CA . LYS A 1 211 ? -1.030 15.158 3.157 1.00 68.06 211 LYS A CA 1
ATOM 1718 C C . LYS A 1 211 ? -0.969 15.346 1.636 1.00 68.06 211 LYS A C 1
ATOM 1720 O O . LYS A 1 211 ? -1.283 14.400 0.918 1.00 68.06 211 LYS A O 1
ATOM 1725 N N . ALA A 1 212 ? -0.530 16.510 1.145 1.00 72.56 212 ALA A N 1
ATOM 1726 C CA . ALA A 1 212 ? -0.289 16.741 -0.283 1.00 72.56 212 ALA A CA 1
ATOM 1727 C C . ALA A 1 212 ? 0.716 15.725 -0.862 1.00 72.56 212 ALA A C 1
ATOM 1729 O O . ALA A 1 212 ? 0.586 15.308 -2.011 1.00 72.56 212 ALA A O 1
ATOM 1730 N N . HIS A 1 213 ? 1.638 15.221 -0.031 1.00 75.94 213 HIS A N 1
ATOM 1731 C CA . HIS A 1 213 ? 2.602 14.189 -0.416 1.00 75.94 213 HIS A CA 1
ATOM 1732 C C . HIS A 1 213 ? 1.982 12.861 -0.869 1.00 75.94 213 HIS A C 1
ATOM 1734 O O . HIS A 1 213 ? 2.608 12.149 -1.651 1.00 75.94 213 HIS A O 1
ATOM 1740 N N . TYR A 1 214 ? 0.748 12.539 -0.466 1.00 89.94 214 TYR A N 1
ATOM 1741 C CA . TYR A 1 214 ? 0.099 11.307 -0.918 1.00 89.94 214 TYR A CA 1
ATOM 1742 C C . TYR A 1 214 ? -0.414 11.367 -2.358 1.00 89.94 214 TYR A C 1
ATOM 1744 O O . TYR A 1 214 ? -0.770 10.338 -2.917 1.00 89.94 214 TYR A O 1
ATOM 1752 N N . ARG A 1 215 ? -0.418 12.530 -3.021 1.00 91.44 215 ARG A N 1
ATOM 1753 C CA . ARG A 1 215 ? -0.894 12.622 -4.412 1.00 91.44 215 ARG A CA 1
ATOM 1754 C C . ARG A 1 215 ? -0.103 11.731 -5.372 1.00 91.44 215 ARG A C 1
ATOM 1756 O O . ARG A 1 215 ? -0.705 11.110 -6.243 1.00 91.44 215 ARG A O 1
ATOM 1763 N N . LYS A 1 216 ? 1.218 11.611 -5.185 1.00 93.25 216 LYS A N 1
ATOM 1764 C CA . LYS A 1 216 ? 2.072 10.737 -6.010 1.00 93.25 216 LYS A CA 1
ATOM 1765 C C . LYS A 1 216 ? 1.759 9.254 -5.788 1.00 93.25 216 LYS A C 1
ATOM 1767 O O . LYS A 1 216 ? 1.671 8.500 -6.751 1.00 93.25 216 LYS A O 1
ATOM 1772 N N . THR A 1 217 ? 1.546 8.838 -4.540 1.00 93.88 217 THR A N 1
ATOM 1773 C CA . THR A 1 217 ? 1.205 7.445 -4.212 1.00 93.88 217 THR A CA 1
ATOM 1774 C C . THR A 1 217 ? -0.237 7.094 -4.590 1.00 93.88 217 THR A C 1
ATOM 1776 O O . THR A 1 217 ? -0.493 5.960 -4.977 1.00 93.88 217 THR A O 1
ATOM 1779 N N . VAL A 1 218 ? -1.159 8.063 -4.570 1.00 94.00 218 VAL A N 1
ATOM 1780 C CA . VAL A 1 218 ? -2.520 7.920 -5.119 1.00 94.00 218 VAL A CA 1
ATOM 1781 C C . VAL A 1 218 ? -2.493 7.790 -6.643 1.00 94.00 218 VAL A C 1
ATOM 1783 O O . VAL A 1 218 ? -3.169 6.933 -7.196 1.00 94.00 218 VAL A O 1
ATOM 1786 N N . ALA A 1 219 ? -1.683 8.589 -7.343 1.00 94.31 219 ALA A N 1
ATOM 1787 C CA . ALA A 1 219 ? -1.510 8.433 -8.787 1.00 94.31 219 ALA A CA 1
ATOM 1788 C C . ALA A 1 219 ? -0.966 7.035 -9.135 1.00 94.31 219 ALA A C 1
ATOM 1790 O O . ALA A 1 219 ? -1.470 6.379 -10.045 1.00 94.31 219 ALA A O 1
ATOM 1791 N N . LEU A 1 220 ? 0.018 6.553 -8.367 1.00 93.81 220 LEU A N 1
ATOM 1792 C CA . LEU A 1 220 ? 0.545 5.197 -8.497 1.00 93.81 220 LEU A CA 1
ATOM 1793 C C . LEU A 1 220 ? -0.536 4.135 -8.247 1.00 93.81 220 LEU A C 1
ATOM 1795 O O . LEU A 1 220 ? -0.678 3.215 -9.050 1.00 93.81 220 LEU A O 1
ATOM 1799 N N . SER A 1 221 ? -1.305 4.253 -7.161 1.00 92.69 221 SER A N 1
ATOM 1800 C CA . SER A 1 221 ? -2.333 3.267 -6.823 1.00 92.69 221 SER A CA 1
ATOM 1801 C C . SER A 1 221 ? -3.447 3.222 -7.864 1.00 92.69 221 SER A C 1
ATOM 1803 O O . SER A 1 221 ? -3.870 2.140 -8.247 1.00 92.69 221 SER A O 1
ATOM 1805 N N . GLU A 1 222 ? -3.874 4.364 -8.399 1.00 91.94 222 GLU A N 1
ATOM 1806 C CA . GLU A 1 222 ? -4.873 4.413 -9.467 1.00 91.94 222 GLU A CA 1
ATOM 1807 C C . GLU A 1 222 ? -4.395 3.742 -10.757 1.00 91.94 222 GLU A C 1
ATOM 1809 O O . GLU A 1 222 ? -5.213 3.173 -11.466 1.00 91.94 222 GLU A O 1
ATOM 1814 N N . ILE A 1 223 ? -3.094 3.762 -11.060 1.00 90.94 223 ILE A N 1
ATOM 1815 C CA . ILE A 1 223 ? -2.542 3.026 -12.207 1.00 90.94 223 ILE A CA 1
ATOM 1816 C C . ILE A 1 223 ? -2.509 1.524 -11.915 1.00 90.94 223 ILE A C 1
ATOM 1818 O O . ILE A 1 223 ? -2.989 0.720 -12.713 1.00 90.94 223 ILE A O 1
ATOM 1822 N N . LEU A 1 224 ? -1.927 1.140 -10.779 1.00 87.94 224 LEU A N 1
ATOM 1823 C CA . LEU A 1 224 ? -1.625 -0.259 -10.472 1.00 87.94 224 LEU A CA 1
ATOM 1824 C C . LEU A 1 224 ? -2.857 -1.061 -10.069 1.00 87.94 224 LEU A C 1
ATOM 1826 O O . LEU A 1 224 ? -2.989 -2.235 -10.408 1.00 87.94 224 LEU A O 1
ATOM 1830 N N . MET A 1 225 ? -3.775 -0.429 -9.347 1.00 84.81 225 MET A N 1
ATOM 1831 C CA . MET A 1 225 ? -4.930 -1.117 -8.810 1.00 84.81 225 MET A CA 1
ATOM 1832 C C . MET A 1 225 ? -5.993 -1.344 -9.895 1.00 84.81 225 MET A C 1
ATOM 1834 O O . MET A 1 225 ? -6.872 -2.152 -9.665 1.00 84.81 225 MET A O 1
ATOM 1838 N N . CYS A 1 226 ? -5.945 -0.738 -11.088 1.00 77.94 226 CYS A N 1
ATOM 1839 C CA . CYS A 1 226 ? -6.956 -0.939 -12.145 1.00 77.94 226 CYS A CA 1
ATOM 1840 C C . CYS A 1 226 ? -7.201 -2.400 -12.582 1.00 77.94 226 CYS A C 1
ATOM 1842 O O . CYS A 1 226 ? -8.252 -2.665 -13.158 1.00 77.94 226 CYS A O 1
ATOM 1844 N N . SER A 1 227 ? -6.293 -3.336 -12.296 1.00 77.38 227 SER A N 1
ATOM 1845 C CA . SER A 1 227 ? -6.474 -4.750 -12.640 1.00 77.38 227 SER A CA 1
ATOM 1846 C C . SER A 1 227 ? -7.567 -5.429 -11.801 1.00 77.38 227 SER A C 1
ATOM 1848 O O . SER A 1 227 ? -7.622 -5.258 -10.583 1.00 77.38 227 SER A O 1
ATOM 1850 N N . SER A 1 228 ? -8.413 -6.232 -12.452 1.00 76.81 228 SER A N 1
ATOM 1851 C CA . SER A 1 228 ? -9.372 -7.141 -11.806 1.00 76.81 228 SER A CA 1
ATOM 1852 C C . SER A 1 228 ? -8.743 -8.465 -11.358 1.00 76.81 228 SER A C 1
ATOM 1854 O O . SER A 1 228 ? -9.428 -9.292 -10.766 1.00 76.81 228 SER A O 1
ATOM 1856 N N . GLU A 1 229 ? -7.460 -8.687 -11.654 1.00 84.56 229 GLU A N 1
ATOM 1857 C CA . GLU A 1 229 ? -6.752 -9.938 -11.349 1.00 84.56 229 GLU A CA 1
ATOM 1858 C C . GLU A 1 229 ? -6.157 -9.974 -9.935 1.00 84.56 229 GLU A C 1
ATOM 1860 O O . GLU A 1 229 ? -5.688 -11.019 -9.497 1.00 84.56 229 GLU A O 1
ATOM 1865 N N . ILE A 1 230 ? -6.164 -8.848 -9.217 1.00 89.31 230 ILE A N 1
ATOM 1866 C CA . ILE A 1 230 ? -5.651 -8.750 -7.847 1.00 89.31 230 ILE A CA 1
ATOM 1867 C C . ILE A 1 230 ? -6.758 -8.330 -6.883 1.00 89.31 230 ILE A C 1
ATOM 1869 O O . ILE A 1 230 ? -7.559 -7.442 -7.169 1.00 89.31 230 ILE A O 1
ATOM 1873 N N . ASP A 1 231 ? -6.754 -8.922 -5.694 1.00 90.88 231 ASP A N 1
ATOM 1874 C CA . ASP A 1 231 ? -7.653 -8.561 -4.598 1.00 90.88 231 ASP A CA 1
ATOM 1875 C C . ASP A 1 231 ? -7.142 -7.314 -3.840 1.00 90.88 231 ASP A C 1
ATOM 1877 O O . ASP A 1 231 ? -7.909 -6.582 -3.207 1.00 90.88 231 ASP A O 1
ATOM 1881 N N . GLY A 1 232 ? -5.833 -7.037 -3.888 1.00 91.00 232 GLY A N 1
ATOM 1882 C CA . GLY A 1 232 ? -5.242 -5.917 -3.159 1.00 91.00 232 GLY A CA 1
ATOM 1883 C C . GLY A 1 232 ? -3.757 -5.686 -3.410 1.00 91.00 232 GLY A C 1
ATOM 1884 O O . GLY A 1 232 ? -3.141 -6.283 -4.294 1.00 91.00 232 GLY A O 1
ATOM 1885 N N . VAL A 1 233 ? -3.186 -4.798 -2.600 1.00 91.88 233 VAL A N 1
ATOM 1886 C CA . VAL A 1 233 ? -1.777 -4.409 -2.629 1.00 91.88 233 VAL A CA 1
ATOM 1887 C C . VAL A 1 233 ? -1.129 -4.734 -1.283 1.00 91.88 233 VAL A C 1
ATOM 1889 O O . VAL A 1 233 ? -1.721 -4.579 -0.216 1.00 91.88 233 VAL A O 1
ATOM 1892 N N . LEU A 1 234 ? 0.113 -5.195 -1.337 1.00 89.25 234 LEU A N 1
ATOM 1893 C CA . LEU A 1 234 ? 0.987 -5.445 -0.203 1.00 89.25 234 LEU A CA 1
ATOM 1894 C C . LEU A 1 234 ? 2.166 -4.472 -0.290 1.00 89.25 234 LEU A C 1
ATOM 1896 O O . LEU A 1 234 ? 2.891 -4.485 -1.280 1.00 89.25 234 LEU A O 1
ATOM 1900 N N . TYR A 1 235 ? 2.376 -3.647 0.735 1.00 87.62 235 TYR A N 1
ATOM 1901 C CA . TYR A 1 235 ? 3.501 -2.713 0.788 1.00 87.62 235 TYR A CA 1
ATOM 1902 C C . TYR A 1 235 ? 4.078 -2.594 2.211 1.00 87.62 235 TYR A C 1
ATOM 1904 O O . TYR A 1 235 ? 3.345 -2.812 3.174 1.00 87.62 235 TYR A O 1
ATOM 1912 N N . PRO A 1 236 ? 5.366 -2.231 2.379 1.00 81.19 236 PRO A N 1
ATOM 1913 C CA . PRO A 1 236 ? 6.023 -2.159 3.684 1.00 81.19 236 PRO A CA 1
ATOM 1914 C C . PRO A 1 236 ? 5.321 -1.251 4.698 1.00 81.19 236 PRO A C 1
ATOM 1916 O O . PRO A 1 236 ? 4.916 -0.132 4.378 1.00 81.19 236 PRO A O 1
ATOM 1919 N N . SER A 1 237 ? 5.283 -1.689 5.959 1.00 78.31 237 SER A N 1
ATOM 1920 C CA . SER A 1 237 ? 4.935 -0.805 7.076 1.00 78.31 237 SER A CA 1
ATOM 1921 C C . SER A 1 237 ? 6.060 0.206 7.319 1.00 78.31 237 SER A C 1
ATOM 1923 O O . SER A 1 237 ? 7.246 -0.138 7.312 1.00 78.31 237 SER A O 1
ATOM 1925 N N . ILE A 1 238 ? 5.683 1.464 7.560 1.00 74.00 238 ILE A N 1
ATOM 1926 C CA . ILE A 1 238 ? 6.608 2.515 8.025 1.00 74.00 238 ILE A CA 1
ATOM 1927 C C . ILE A 1 238 ? 6.686 2.521 9.556 1.00 74.00 238 ILE A C 1
ATOM 1929 O O . ILE A 1 238 ? 7.661 3.008 10.128 1.00 74.00 238 ILE A O 1
ATOM 1933 N N . ALA A 1 239 ? 5.672 1.977 10.225 1.00 63.53 239 ALA A N 1
ATOM 1934 C CA . ALA A 1 239 ? 5.563 2.004 11.667 1.00 63.53 239 ALA A CA 1
ATOM 1935 C C . ALA A 1 239 ? 6.383 0.875 12.308 1.00 63.53 239 ALA A C 1
ATOM 1937 O O . ALA A 1 239 ? 5.964 -0.280 12.365 1.00 63.53 239 ALA A O 1
ATOM 1938 N N . GLY A 1 240 ? 7.575 1.239 12.776 1.00 51.72 240 GLY A N 1
ATOM 1939 C CA . GLY A 1 240 ? 8.496 0.391 13.526 1.00 51.72 240 GLY A CA 1
ATOM 1940 C C . GLY A 1 240 ? 9.910 0.973 13.497 1.00 51.72 240 GLY A C 1
ATOM 1941 O O . GLY A 1 240 ? 10.373 1.419 12.445 1.00 51.72 240 GLY A O 1
ATOM 1942 N N . ASP A 1 241 ? 10.597 0.966 14.643 1.00 40.28 241 ASP A N 1
ATOM 1943 C CA . ASP A 1 241 ? 12.064 1.029 14.688 1.00 40.28 241 ASP A CA 1
ATOM 1944 C C . ASP A 1 241 ? 12.607 -0.029 13.703 1.00 40.28 241 ASP A C 1
ATOM 1946 O O . ASP A 1 241 ? 12.057 -1.129 13.591 1.00 40.28 241 ASP A O 1
ATOM 1950 N N . GLY A 1 242 ? 13.641 0.331 12.935 1.00 41.03 242 GLY A N 1
ATOM 1951 C CA . GLY A 1 242 ? 14.261 -0.494 11.893 1.00 41.03 242 GLY A CA 1
ATOM 1952 C C . GLY A 1 242 ? 14.643 -1.921 12.311 1.00 41.03 242 GLY A C 1
ATOM 1953 O O . GLY A 1 242 ? 14.893 -2.738 11.432 1.00 41.03 242 GLY A O 1
ATOM 1954 N N . SER A 1 243 ? 14.617 -2.252 13.603 1.00 35.03 243 SER A N 1
ATOM 1955 C CA . SER A 1 243 ? 14.803 -3.602 14.140 1.00 35.03 243 SER A CA 1
ATOM 1956 C C . SER A 1 243 ? 13.610 -4.571 13.967 1.00 35.03 243 SER A C 1
ATOM 1958 O O . SER A 1 243 ? 13.803 -5.779 14.106 1.00 35.03 243 SER A O 1
ATOM 1960 N N . ARG A 1 244 ? 12.381 -4.105 13.661 1.00 41.25 244 ARG A N 1
ATOM 1961 C CA . ARG A 1 244 ? 11.153 -4.953 13.649 1.00 41.25 244 ARG A CA 1
ATOM 1962 C C . ARG A 1 244 ? 10.236 -4.795 12.427 1.00 41.25 244 ARG A C 1
ATOM 1964 O O . ARG A 1 244 ? 9.015 -4.906 12.533 1.00 41.25 244 ARG A O 1
ATOM 1971 N N . LYS A 1 245 ? 10.791 -4.569 11.235 1.00 45.12 245 LYS A N 1
ATOM 1972 C CA . LYS A 1 245 ? 9.994 -4.461 9.997 1.00 45.12 245 LYS A CA 1
ATOM 1973 C C . LYS A 1 245 ? 9.653 -5.834 9.407 1.00 45.12 245 LYS A C 1
ATOM 1975 O O . LYS A 1 245 ? 10.224 -6.263 8.408 1.00 45.12 245 LYS A O 1
ATOM 1980 N N . GLY A 1 246 ? 8.685 -6.520 10.014 1.00 39.34 246 GLY A N 1
ATOM 1981 C CA . GLY A 1 246 ? 7.910 -7.544 9.312 1.00 39.34 246 GLY A CA 1
ATOM 1982 C C . GLY A 1 246 ? 7.027 -6.872 8.257 1.00 39.34 246 GLY A C 1
ATOM 1983 O O . GLY A 1 246 ? 6.440 -5.824 8.522 1.00 39.34 246 GLY A O 1
ATOM 1984 N N . GLY A 1 247 ? 6.949 -7.433 7.046 1.00 37.72 247 GLY A N 1
ATOM 1985 C CA . GLY A 1 247 ? 6.071 -6.912 5.996 1.00 37.72 247 GLY A CA 1
ATOM 1986 C C . GLY A 1 247 ? 4.622 -6.852 6.489 1.00 37.72 247 GLY A C 1
ATOM 1987 O O . GLY A 1 247 ? 4.005 -7.886 6.734 1.00 37.72 247 GLY A O 1
ATOM 1988 N N . GLY A 1 248 ? 4.088 -5.645 6.669 1.00 41.56 248 GLY A N 1
ATOM 1989 C CA . GLY A 1 248 ? 2.665 -5.441 6.913 1.00 41.56 248 GLY A CA 1
ATOM 1990 C C . GLY A 1 248 ? 1.906 -5.591 5.599 1.00 41.56 248 GLY A C 1
ATOM 1991 O O . GLY A 1 248 ? 2.323 -5.041 4.589 1.00 41.56 248 GLY A O 1
ATOM 1992 N N . MET A 1 249 ? 0.795 -6.330 5.586 1.00 40.72 249 MET A N 1
ATOM 1993 C CA . MET A 1 249 ? -0.230 -6.117 4.552 1.00 40.72 249 MET A CA 1
ATOM 1994 C C . MET A 1 249 ? -0.722 -4.683 4.658 1.00 40.72 249 MET A C 1
ATOM 1996 O O . MET A 1 249 ? -0.737 -4.173 5.771 1.00 40.72 249 MET A O 1
ATOM 2000 N N . ASN A 1 250 ? -1.125 -4.056 3.549 1.00 49.53 250 ASN A N 1
ATOM 2001 C CA . ASN A 1 250 ? -1.895 -2.820 3.612 1.00 49.53 250 ASN A CA 1
ATOM 2002 C C . ASN A 1 250 ? -2.604 -2.515 2.273 1.00 49.53 250 ASN A C 1
ATOM 2004 O O . ASN A 1 250 ? -1.991 -2.046 1.321 1.00 49.53 250 ASN A O 1
ATOM 2008 N N . GLY A 1 251 ? -3.930 -2.683 2.252 1.00 43.16 251 GLY A N 1
ATOM 2009 C CA . GLY A 1 251 ? -4.830 -2.100 1.250 1.00 43.16 251 GLY A CA 1
ATOM 2010 C C . GLY A 1 251 ? -5.485 -3.116 0.313 1.00 43.16 251 GLY A C 1
ATOM 2011 O O . GLY A 1 251 ? -4.925 -3.469 -0.720 1.00 43.16 251 GLY A O 1
ATOM 2012 N N . PHE A 1 252 ? -6.712 -3.532 0.634 1.00 39.97 252 PHE A N 1
ATOM 2013 C CA . PHE A 1 252 ? -7.592 -4.254 -0.291 1.00 39.97 252 PHE A CA 1
ATOM 2014 C C . PHE A 1 252 ? -8.529 -3.295 -1.019 1.00 39.97 252 PHE A C 1
ATOM 2016 O O . PHE A 1 252 ? -9.008 -2.317 -0.427 1.00 39.97 252 PHE A O 1
ATOM 2023 N N . LYS A 1 253 ? -8.808 -3.609 -2.289 1.00 36.97 253 LYS A N 1
ATOM 2024 C CA . LYS A 1 253 ? -9.956 -3.032 -2.985 1.00 36.97 253 LYS A CA 1
ATOM 2025 C C . LYS A 1 253 ? -11.241 -3.596 -2.393 1.00 36.97 253 LYS A C 1
ATOM 2027 O O . LYS A 1 253 ? -11.284 -4.748 -1.970 1.00 36.97 253 LYS A O 1
ATOM 2032 N N . THR A 1 254 ? -12.268 -2.764 -2.370 1.00 37.03 254 THR A N 1
ATOM 2033 C CA . THR A 1 254 ? -13.627 -3.119 -1.956 1.00 37.03 254 THR A CA 1
ATOM 2034 C C . THR A 1 254 ? -14.545 -2.955 -3.141 1.00 37.03 254 THR A C 1
ATOM 2036 O O . THR A 1 254 ? -14.395 -1.896 -3.798 1.00 37.03 254 THR A O 1
#

Radius of gyration: 19.56 Å; Cα contacts (8 Å, |Δi|>4): 381; chains: 1; bounding box: 39×61×55 Å

Sequence (254 aa):
MPNQAKQCAARLRRTTFHFILTMNKIHSYSENLKELIQKFENTSVDLGTDVLKENLRKLLKGYACLTRKMESSYAFRARINSGNKLFKEVKDLWYPPKELIRKPGRLNREGQPIFYVSAFHDIATLEVQPKIGDCVTILRLKLKDAKRLPHVMELGVAETQSQYNLSRSFQILENTTMRNIFNDESEIRNNSLIRSFIAKLLMQIVKKGNKAHYRKTVALSEILMCSSEIDGVLYPSIAGDGSRKGGGMNGFKT

Foldseek 3Di:
DPPPVVVVVVVVPPDFDKDKDWDDDDPDPPDPLVVLLVCLVPDDLPDALVVLLVSVCSSCHGAMFIKTFDLQQKWKAKDWDPQPDDDDDPVVRFWDQQVPQCADDQAGHRSATWGWIWSDHVLNVLLNVDDVRIDMDMDMDGDPDSVDTFMATEAQPVVLCVVVVNDPVVVVVVVVVLVVSDPDPVSVVSNVVSRNSRLCLSLDDAPPPRRSSSSNSNSVNVVPVPDPPGQYYWHWRNRDDSVDTDGTGTTGHD

pLDDT: mean 77.46, std 19.91, range [26.48, 96.44]

Solvent-accessible surface area (backbone atoms only — not comparable to full-atom values): 14816 Å² total; per-residue (Å²): 141,84,68,65,69,58,58,60,61,61,68,71,69,70,77,78,61,64,49,76,56,74,48,68,92,67,86,85,80,79,69,63,60,67,56,52,50,51,52,58,70,70,46,66,59,83,54,54,48,68,61,50,31,56,55,44,54,64,67,46,57,57,36,64,45,53,24,37,59,45,86,63,62,46,38,14,32,47,44,75,36,69,68,92,48,70,83,86,52,72,74,76,71,47,60,63,60,39,89,74,33,83,55,52,41,68,62,25,50,55,49,46,62,51,43,64,33,10,61,41,62,66,52,18,44,38,64,63,61,73,54,96,88,62,45,73,50,71,48,79,45,66,59,90,48,83,87,68,50,55,34,25,36,53,47,29,43,71,60,56,38,56,78,67,72,70,49,74,65,59,57,51,54,48,55,56,54,46,59,73,74,36,92,46,72,66,55,48,50,51,34,52,51,51,44,52,48,51,24,54,63,70,59,56,85,68,61,92,88,53,51,58,68,25,39,61,39,22,23,50,31,63,64,67,59,70,52,88,87,44,52,28,39,30,31,53,59,73,49,54,66,89,90,62,74,65,74,24,38,42,34,30,72,123

Secondary structure (DSSP, 8-state):
---HHHHHHHTT-----EEEEE----S---S-HHHHHHHHHHS-TTS-HHHHHHHHHHHTTT-EEEEEE---SEEEEEEE-BTTB---SGGGGSPPPGGG--S--SS--TT---B--BSSHHHHHHHT-PPTT--EEEEEEE-S-TTS--EEEE-SHHHHHHHTT--HHHHHHHHHHHHHH-SSHHHHHHHHHHHHHHHHHHT--PPTT-GGGHHHHHHHHHHHTT-TT-SEEE-----S-TT-----EEEE--